Protein AF-0000000085050638 (afdb_homodimer)

pLDDT: mean 88.78, std 15.83, range [32.25, 98.94]

Organism: Asticcacaulis excentricus (strain ATCC 15261 / DSM 4724 / KCTC 12464 / NCIMB 9791 / VKM B-1370 / CB 48) (NCBI:txid573065)

Nearest PDB structures (foldseek):
  2wq9-assembly1_A  TM=5.329E-01  e=9.385E-02  Homo sapiens
  2pcs-assembly1_A  TM=3.491E-01  e=4.365E+00  Geobacillus kaustophilus HTA426
  2ns9-assembly1_B  TM=3.598E-01  e=5.328E+00  Aeropyrum pernix
  7bty-assembly1_L  TM=2.107E-01  e=6.837E+00  Saccharomyces cerevisiae
  2wq9-assembly1_A  TM=5.327E-01  e=7.797E-02  Homo sapiens

Foldseek 3Di:
DPDPDPPPPPDPPPPPPPPPPPDDAPQNLVLLLAAKKWWWKWWADPVPRDIDIFIKIKHWDQDPVRFKIWMWIWGQPDDVPGIWIKIKIWGDDPVSFKIWMWIDTPPDDIDIDIWGKDWDPPDDSAWTKMKTWDWDDDPNATKIKIWIWIHHPQKIKIWIWIAGPVDPDRDTDTTMMMIMHGDTD/DPPPPPPPDPDPPPPPPPPPPPDDAPQNLVLLLAAKKWWWKWWADPVPRDIDIWTKIKGWDQDPVRFKIWIWIWGQPDDVPGIWIKIKIWGDDPVSFKIWMWIDTPPDDIDIDIWGKDWDPPDDSAWTKMKTWDWDDDPNATKIKIWIWIHHPQKIKIWIWIAGPVDPDRDTDTTMMMIMHGDTD

Secondary structure (DSSP, 8-state):
-------------------------HHHHHHTT-EEEEEEEEEE-TTT--EEEEEEEEEEEE-TTSS-EEEEEEEE-HHHH-EEEEEEEEEE-TTSSEEEEEEE-TTS--EEEEEEEEE-TT--SSEEEEEEEEEEEETTEEEEEEEEEEEETTEEEEEEEEEESSSS---PEEEEEEEEEEEE-/-------------------------HHHHHHTT-EEEEEEEEEE-TTT--EEEEEEEEEEEE-TTSS-EEEEEEEE-HHHH-EEEEEEEEEE-TTSSEEEEEEEETTS--EEEEEEEEE-TT--SSEEEEEEEEEEEETTEEEEEEEEEEEETTEEEEEEEEEESSSS---PEEEEEEEEEEEE-

Solvent-accessible surface area (backbone atoms only — not comparable to full-atom values): 20445 Å² total; per-residue (Å²): 134,84,81,79,81,79,79,78,79,78,79,80,77,78,79,74,75,74,73,71,74,76,76,72,46,60,64,58,56,61,60,65,57,43,23,31,31,44,38,33,45,32,41,53,40,84,87,78,68,44,79,44,77,42,63,33,36,35,37,32,41,69,39,95,81,72,61,40,33,44,33,38,39,37,33,72,63,46,89,89,6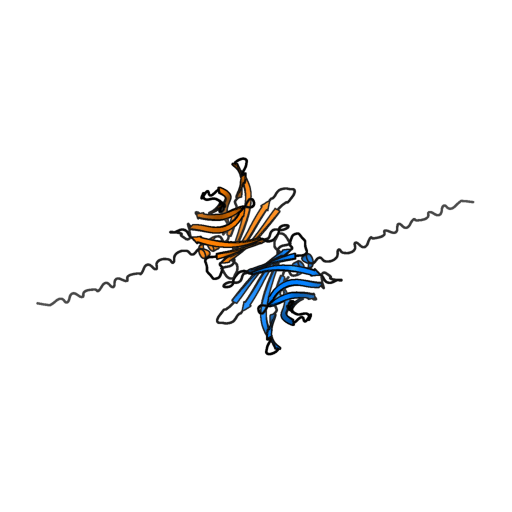9,32,77,44,55,38,42,32,44,34,35,59,27,68,83,70,35,34,39,35,37,37,36,44,33,88,77,37,69,69,45,75,50,67,26,44,51,47,60,47,86,87,39,45,98,65,38,35,40,40,40,37,37,39,76,47,72,52,97,91,33,54,24,40,35,38,38,39,36,40,35,46,87,66,26,40,36,37,39,33,31,37,25,54,65,86,52,92,59,90,54,73,42,79,47,38,36,35,45,36,35,58,78,42,115,135,84,81,78,80,78,79,77,77,78,79,78,77,78,78,74,73,74,72,73,75,76,76,72,45,61,65,58,56,61,60,66,57,44,23,32,32,44,37,32,45,32,41,53,40,83,88,77,68,44,77,45,77,41,65,33,38,36,39,34,40,68,40,94,81,71,60,41,32,45,35,38,37,37,33,72,64,47,88,90,70,32,76,44,54,38,41,32,44,34,36,59,27,69,82,71,35,36,38,36,38,36,37,44,34,88,79,39,68,70,44,74,48,66,26,44,52,47,59,47,85,87,42,44,98,67,37,36,39,41,38,37,37,38,72,49,72,52,96,88,32,54,23,40,36,40,37,40,36,40,37,47,87,68,24,38,36,38,39,33,31,37,25,53,65,85,52,91,60,90,52,74,43,79,45,38,36,35,45,36,34,60,80,41,114

Sequence (370 aa):
MKLSAALGSGLLFVLASAAHAADLTPQQALLSLEGEWSGALEHRDYQSDKWFALPVNRTVKVLEDKTTVLETSRYDDGPKTGIVYIYSLSGFEPNDKTLASASFRKGKPASEDRETVSLAKGATAENWTLYFDSTATDDDRPASIRVTMTYQDNAYTTLKEIDFTDDATENRITRNRSHMKRFKPMKLSAALGSGLLFVLASAAHAADLTPQQALLSLEGEWSGALEHRDYQSDKWFALPVNRTVKVLEDKTTVLETSRYDDGPKTGIVYIYSLSGFEPNDKTLASASFRKGKPASEDRETVSLAKGATAENWTLYFDSTATDDDRPASIRVTMTYQDNAYTTLKEIDFTDDATENRITRNRSHMKRFKP

Structure (mmCIF, N/CA/C/O backbone):
data_AF-0000000085050638-model_v1
#
loop_
_entity.id
_entity.type
_entity.pdbx_description
1 polymer 'DUF1579 domain-containing protein'
#
loop_
_atom_site.group_PDB
_atom_site.id
_atom_site.type_symbol
_atom_site.label_atom_id
_atom_site.label_alt_id
_atom_site.label_comp_id
_atom_site.label_asym_id
_atom_site.label_entity_id
_atom_site.label_seq_id
_atom_site.pdbx_PDB_ins_code
_atom_site.Cartn_x
_atom_site.Cartn_y
_atom_site.Cartn_z
_atom_site.occupancy
_atom_site.B_iso_or_equiv
_atom_site.auth_seq_id
_atom_site.auth_comp_id
_atom_site.auth_asym_id
_atom_site.auth_atom_id
_atom_site.pdbx_PDB_model_num
ATOM 1 N N . MET A 1 1 ? 54 -37.75 -61.281 1 33.75 1 MET A N 1
ATOM 2 C CA . MET A 1 1 ? 53 -38.125 -60.281 1 33.75 1 MET A CA 1
ATOM 3 C C . MET A 1 1 ? 52.625 -36.938 -59.438 1 33.75 1 MET A C 1
ATOM 5 O O . MET A 1 1 ? 53.406 -36.469 -58.625 1 33.75 1 MET A O 1
ATOM 9 N N . LYS A 1 2 ? 51.781 -35.969 -60.031 1 38.72 2 LYS A N 1
ATOM 10 C CA . LYS A 1 2 ? 51.281 -34.719 -59.438 1 38.72 2 LYS A CA 1
ATOM 11 C C . LYS A 1 2 ? 50.438 -35.031 -58.188 1 38.72 2 LYS A C 1
ATOM 13 O O . LYS A 1 2 ? 49.531 -35.844 -58.219 1 38.72 2 LYS A O 1
ATOM 18 N N . LEU A 1 3 ? 50.969 -34.844 -57 1 41.75 3 LEU A N 1
ATOM 19 C CA . LEU A 1 3 ? 50.375 -34.938 -55.656 1 41.75 3 LEU A CA 1
ATOM 20 C C . LEU A 1 3 ? 49.188 -33.969 -55.531 1 41.75 3 LEU A C 1
ATOM 22 O O . LEU A 1 3 ? 49.375 -32.75 -55.656 1 41.75 3 LEU A O 1
ATOM 26 N N . SER A 1 4 ? 47.938 -34.344 -55.906 1 42.91 4 SER A N 1
ATOM 27 C CA . SER A 1 4 ? 46.75 -33.531 -55.688 1 42.91 4 SER A CA 1
ATOM 28 C C . SER A 1 4 ? 46.5 -33.281 -54.219 1 42.91 4 SER A C 1
ATOM 30 O O . SER A 1 4 ? 46.438 -34.25 -53.438 1 42.91 4 SER A O 1
ATOM 32 N N . ALA A 1 5 ? 46.812 -32.094 -53.656 1 43.56 5 ALA A N 1
ATOM 33 C CA . ALA A 1 5 ? 46.531 -31.609 -52.312 1 43.56 5 ALA A CA 1
ATOM 34 C C . ALA A 1 5 ? 45.031 -31.516 -52.062 1 43.56 5 ALA A C 1
ATOM 36 O O . ALA A 1 5 ? 44.312 -30.828 -52.781 1 43.56 5 ALA A O 1
ATOM 37 N N . ALA A 1 6 ? 44.375 -32.625 -51.531 1 44.69 6 ALA A N 1
ATOM 38 C CA . ALA A 1 6 ? 43 -32.625 -51.062 1 44.69 6 ALA A CA 1
ATOM 39 C C . ALA A 1 6 ? 42.781 -31.547 -50 1 44.69 6 ALA A C 1
ATOM 41 O O . ALA A 1 6 ? 43.5 -31.531 -48.969 1 44.69 6 ALA A O 1
ATOM 42 N N . LEU A 1 7 ? 42.344 -30.375 -50.375 1 47.91 7 LEU A N 1
ATOM 43 C CA . LEU A 1 7 ? 41.969 -29.312 -49.438 1 47.91 7 LEU A CA 1
ATOM 44 C C . LEU A 1 7 ? 40.812 -29.75 -48.531 1 47.91 7 LEU A C 1
ATOM 46 O O . LEU A 1 7 ? 39.719 -30.047 -49.031 1 47.91 7 LEU A O 1
ATOM 50 N N . GLY A 1 8 ? 41.125 -30.422 -47.406 1 44.62 8 GLY A N 1
ATOM 51 C CA . GLY A 1 8 ? 40.125 -30.75 -46.375 1 44.62 8 GLY A CA 1
ATOM 52 C C . GLY A 1 8 ? 39.344 -29.531 -45.875 1 44.62 8 GLY A C 1
ATOM 53 O O . GLY A 1 8 ? 39.969 -28.578 -45.406 1 44.62 8 GLY A O 1
ATOM 54 N N . SER A 1 9 ? 38.188 -29.25 -46.438 1 49.56 9 SER A N 1
ATOM 55 C CA . SER A 1 9 ? 37.281 -28.25 -45.906 1 49.56 9 SER A CA 1
ATOM 56 C C . SER A 1 9 ? 36.906 -28.547 -44.469 1 49.56 9 SER A C 1
ATOM 58 O O . SER A 1 9 ? 36.312 -29.594 -44.188 1 49.56 9 SER A O 1
ATOM 60 N N . GLY A 1 10 ? 37.562 -27.969 -43.469 1 50.72 10 GLY A N 1
ATOM 61 C CA . GLY A 1 10 ? 37.156 -28.016 -42.094 1 50.72 10 GLY A CA 1
ATOM 62 C C . GLY A 1 10 ? 35.781 -27.422 -41.844 1 50.72 10 GLY A C 1
ATOM 63 O O . GLY A 1 10 ? 35.562 -26.234 -42.062 1 50.72 10 GLY A O 1
ATOM 64 N N . LEU A 1 11 ? 34.719 -28.234 -41.844 1 54.31 11 LEU A N 1
ATOM 65 C CA . LEU A 1 11 ? 33.406 -27.812 -41.375 1 54.31 11 LEU A CA 1
ATOM 66 C C . LEU A 1 11 ? 33.469 -27.312 -39.938 1 54.31 11 LEU A C 1
ATOM 68 O O . LEU A 1 11 ? 33.75 -28.078 -39.031 1 54.31 11 LEU A O 1
ATOM 72 N N . LEU A 1 12 ? 33.531 -26.047 -39.688 1 57.88 12 LEU A N 1
ATOM 73 C CA . LEU A 1 12 ? 33.312 -25.422 -38.375 1 57.88 12 LEU A CA 1
ATOM 74 C C . LEU A 1 12 ? 31.891 -25.688 -37.875 1 57.88 12 LEU A C 1
ATOM 76 O O . LEU A 1 12 ? 30.922 -25.172 -38.438 1 57.88 12 LEU A O 1
ATOM 80 N N . PHE A 1 13 ? 31.672 -26.75 -37.125 1 54.25 13 PHE A N 1
ATOM 81 C CA . PHE A 1 13 ? 30.422 -26.922 -36.375 1 54.25 13 PHE A CA 1
ATOM 82 C C . PHE A 1 13 ? 30.266 -25.812 -35.344 1 54.25 13 PHE A C 1
ATOM 84 O O . PHE A 1 13 ? 31 -25.75 -34.375 1 54.25 13 PHE A O 1
ATOM 91 N N . VAL A 1 14 ? 29.5 -24.781 -35.625 1 56.41 14 VAL A N 1
ATOM 92 C CA . VAL A 1 14 ? 29.047 -23.812 -34.625 1 56.41 14 VAL A CA 1
ATOM 93 C C . VAL A 1 14 ? 28.109 -24.5 -33.625 1 56.41 14 VAL A C 1
ATOM 95 O O . VAL A 1 14 ? 27 -24.875 -34 1 56.41 14 VAL A O 1
ATOM 98 N N . LEU A 1 15 ? 28.594 -25.031 -32.562 1 53.62 15 LEU A N 1
ATOM 99 C CA . LEU A 1 15 ? 27.75 -25.375 -31.422 1 53.62 15 LEU A CA 1
ATOM 100 C C . LEU A 1 15 ? 26.953 -24.156 -30.953 1 53.62 15 LEU A C 1
ATOM 102 O O . LEU A 1 15 ? 27.516 -23.219 -30.375 1 53.62 15 LEU A O 1
ATOM 106 N N . ALA A 1 16 ? 25.766 -23.969 -31.469 1 52.06 16 ALA A N 1
ATOM 107 C CA . ALA A 1 16 ? 24.844 -23.016 -30.844 1 52.06 16 ALA A CA 1
ATOM 108 C C . ALA A 1 16 ? 24.531 -23.438 -29.406 1 52.06 16 ALA A C 1
ATOM 110 O O . ALA A 1 16 ? 23.969 -24.516 -29.172 1 52.06 16 ALA A O 1
ATOM 111 N N . SER A 1 17 ? 25.25 -22.984 -28.469 1 52.19 17 SER A N 1
ATOM 112 C CA . SER A 1 17 ? 24.812 -23.156 -27.094 1 52.19 17 SER A CA 1
ATOM 113 C C . SER A 1 17 ? 23.344 -22.781 -26.938 1 52.19 17 SER A C 1
ATOM 115 O O . SER A 1 17 ? 22.953 -21.656 -27.25 1 52.19 17 SER A O 1
ATOM 117 N N . ALA A 1 18 ? 22.375 -23.672 -26.891 1 49.09 18 ALA A N 1
ATOM 118 C CA . ALA A 1 18 ? 21 -23.375 -26.5 1 49.09 18 ALA A CA 1
ATOM 119 C C . ALA A 1 18 ? 20.969 -22.562 -25.203 1 49.09 18 ALA A C 1
ATOM 121 O O . ALA A 1 18 ? 21.422 -23.016 -24.156 1 49.09 18 ALA A O 1
ATOM 122 N N . ALA A 1 19 ? 21.141 -21.312 -25.266 1 47.62 19 ALA A N 1
ATOM 123 C CA . ALA A 1 19 ? 20.875 -20.516 -24.062 1 47.62 19 ALA A CA 1
ATOM 124 C C . ALA A 1 19 ? 19.656 -21.062 -23.312 1 47.62 19 ALA A C 1
ATOM 126 O O . ALA A 1 19 ? 18.578 -21.172 -23.875 1 47.62 19 ALA A O 1
ATOM 127 N N . HIS A 1 20 ? 19.844 -22.047 -22.406 1 53 20 HIS A N 1
ATOM 128 C CA . HIS A 1 20 ? 18.75 -22.469 -21.547 1 53 20 HIS A CA 1
ATOM 129 C C . HIS A 1 20 ? 17.891 -21.281 -21.125 1 53 20 HIS A C 1
ATOM 131 O O . HIS A 1 20 ? 18.422 -20.266 -20.656 1 53 20 HIS A O 1
ATOM 137 N N . ALA A 1 21 ? 16.812 -21.016 -21.828 1 55.16 21 ALA A N 1
ATOM 138 C CA . ALA A 1 21 ? 15.883 -19.984 -21.391 1 55.16 21 ALA A CA 1
ATOM 139 C C . ALA A 1 21 ? 15.789 -19.938 -19.875 1 55.16 21 ALA A C 1
ATOM 141 O O . ALA A 1 21 ? 15.648 -20.984 -19.219 1 55.16 21 ALA A O 1
ATOM 142 N N . ALA A 1 22 ? 16.359 -18.906 -19.141 1 65.38 22 ALA A N 1
ATOM 143 C CA . ALA A 1 22 ? 16.312 -18.766 -17.688 1 65.38 22 ALA A CA 1
ATOM 144 C C . ALA A 1 22 ? 14.938 -19.109 -17.141 1 65.38 22 ALA A C 1
ATOM 146 O O . ALA A 1 22 ? 13.922 -18.797 -17.781 1 65.38 22 ALA A O 1
ATOM 147 N N . ASP A 1 23 ? 14.945 -20.047 -16.156 1 87.38 23 ASP A N 1
ATOM 148 C CA . ASP A 1 23 ? 13.727 -20.5 -15.477 1 87.38 23 ASP A CA 1
ATOM 149 C C . ASP A 1 23 ? 12.922 -19.312 -14.945 1 87.38 23 ASP A C 1
ATOM 151 O O . ASP A 1 23 ? 13.5 -18.328 -14.469 1 87.38 23 ASP A O 1
ATOM 155 N N . LEU A 1 24 ? 11.641 -19.219 -15.336 1 95.5 24 LEU A N 1
ATOM 156 C CA . LEU A 1 24 ? 10.695 -18.234 -14.82 1 95.5 24 LEU A CA 1
ATOM 157 C C . LEU A 1 24 ? 10.836 -18.094 -13.305 1 95.5 24 LEU A C 1
ATOM 159 O O . LEU A 1 24 ? 10.914 -19.094 -12.586 1 95.5 24 LEU A O 1
ATOM 163 N N . THR A 1 25 ? 11.008 -16.844 -12.805 1 97.19 25 THR A N 1
ATOM 164 C CA . THR A 1 25 ? 11.039 -16.609 -11.367 1 97.19 25 THR A CA 1
ATOM 165 C C . THR A 1 25 ? 9.641 -16.328 -10.836 1 97.19 25 THR A C 1
ATOM 167 O O . THR A 1 25 ? 8.742 -15.953 -11.602 1 97.19 25 THR A O 1
ATOM 170 N N . PRO A 1 26 ? 9.422 -16.453 -9.516 1 98.19 26 PRO A N 1
ATOM 171 C CA . PRO A 1 26 ? 8.133 -16.094 -8.945 1 98.19 26 PRO A CA 1
ATOM 172 C C . PRO A 1 26 ? 7.746 -14.641 -9.242 1 98.19 26 PRO A C 1
ATOM 174 O O . PRO A 1 26 ? 6.59 -14.359 -9.562 1 98.19 26 PRO A O 1
ATOM 177 N N . GLN A 1 27 ? 8.672 -13.758 -9.133 1 97.75 27 GLN A N 1
ATOM 178 C CA . GLN A 1 27 ? 8.383 -12.359 -9.414 1 97.75 27 GLN A CA 1
ATOM 179 C C . GLN A 1 27 ? 7.926 -12.164 -10.859 1 97.75 27 GLN A C 1
ATOM 181 O O . GLN A 1 27 ? 6.945 -11.469 -11.117 1 97.75 27 GLN A O 1
ATOM 186 N N . GLN A 1 28 ? 8.664 -12.742 -11.789 1 97.56 28 GLN A N 1
ATOM 187 C CA . GLN A 1 28 ? 8.289 -12.633 -13.195 1 97.56 28 GLN A CA 1
ATOM 188 C C . GLN A 1 28 ? 6.871 -13.156 -13.422 1 97.56 28 GLN A C 1
ATOM 190 O O . GLN A 1 28 ? 6.105 -12.562 -14.188 1 97.56 28 GLN A O 1
ATOM 195 N N . ALA A 1 29 ? 6.574 -14.266 -12.766 1 98.25 29 ALA A N 1
ATOM 196 C CA . ALA A 1 29 ? 5.23 -14.828 -12.875 1 98.25 29 ALA A CA 1
ATOM 197 C C . ALA A 1 29 ? 4.18 -13.836 -12.383 1 98.25 29 ALA A C 1
ATOM 199 O O . ALA A 1 29 ? 3.219 -13.531 -13.102 1 98.25 29 ALA A O 1
ATOM 200 N N . LEU A 1 30 ? 4.348 -13.273 -11.242 1 98.06 30 LEU A N 1
ATOM 201 C CA . LEU A 1 30 ? 3.391 -12.336 -10.664 1 98.06 30 LEU A CA 1
ATOM 202 C C . LEU A 1 30 ? 3.246 -11.094 -11.539 1 98.06 30 LEU A C 1
ATOM 204 O O . LEU A 1 30 ? 2.131 -10.617 -11.766 1 98.06 30 LEU A O 1
ATOM 208 N N . LEU A 1 31 ? 4.355 -10.609 -12.062 1 97.88 31 LEU A N 1
ATOM 209 C CA . LEU A 1 31 ? 4.332 -9.406 -12.891 1 97.88 31 LEU A CA 1
ATOM 210 C C . LEU A 1 31 ? 3.604 -9.664 -14.203 1 97.88 31 LEU A C 1
ATOM 212 O O . LEU A 1 31 ? 3.078 -8.727 -14.812 1 97.88 31 LEU A O 1
ATOM 216 N N . SER A 1 32 ? 3.582 -10.898 -14.633 1 97.56 32 SER A N 1
ATOM 217 C CA . SER A 1 32 ? 2.934 -11.242 -15.898 1 97.56 32 SER A CA 1
ATOM 218 C C . SER A 1 32 ? 1.423 -11.055 -15.812 1 97.56 32 SER A C 1
ATOM 220 O O . SER A 1 32 ? 0.731 -11.062 -16.828 1 97.56 32 SER A O 1
ATOM 222 N N . LEU A 1 33 ? 0.897 -10.781 -14.617 1 98.06 33 LEU A N 1
ATOM 223 C CA . LEU A 1 33 ? -0.536 -10.594 -14.414 1 98.06 33 LEU A CA 1
ATOM 224 C C . LEU A 1 33 ? -0.954 -9.172 -14.758 1 98.06 33 LEU A C 1
ATOM 226 O O . LEU A 1 33 ? -2.139 -8.828 -14.68 1 98.06 33 LEU A O 1
ATOM 230 N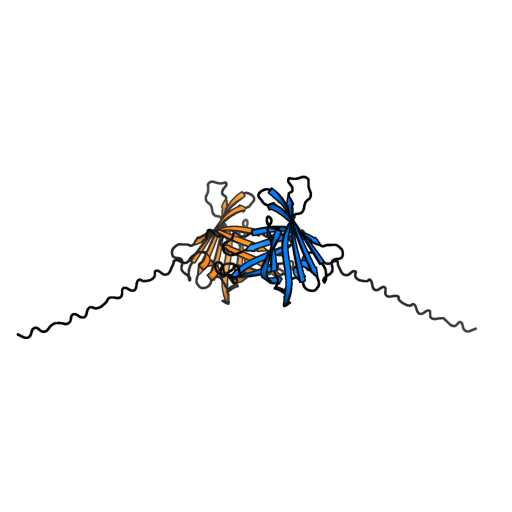 N . GLU A 1 34 ? -0.052 -8.305 -15.047 1 98.12 34 GLU A N 1
ATOM 231 C CA . GLU A 1 34 ? -0.434 -6.949 -15.43 1 98.12 34 GLU A CA 1
ATOM 232 C C . GLU A 1 34 ? -1.572 -6.961 -16.453 1 98.12 34 GLU A C 1
ATOM 234 O O . GLU A 1 34 ? -1.547 -7.734 -17.406 1 98.12 34 GLU A O 1
ATOM 239 N N . GLY A 1 35 ? -2.562 -6.086 -16.188 1 98.12 35 GLY A N 1
ATOM 240 C CA . GLY A 1 35 ? -3.721 -6.016 -17.062 1 98.12 35 GLY A CA 1
ATOM 241 C C . GLY A 1 35 ? -5.031 -5.887 -16.312 1 98.12 35 GLY A C 1
ATOM 242 O O . GLY A 1 35 ? -5.039 -5.551 -15.125 1 98.12 35 GLY A O 1
ATOM 243 N N . GLU A 1 36 ? -6.098 -5.98 -17.031 1 98.56 36 GLU A N 1
ATOM 244 C CA . GLU A 1 36 ? -7.449 -5.898 -16.469 1 98.56 36 GLU A CA 1
ATOM 245 C C . GLU A 1 36 ? -8.148 -7.254 -16.531 1 98.56 36 GLU A C 1
ATOM 247 O O . GLU A 1 36 ? -8.062 -7.961 -17.547 1 98.56 36 GLU A O 1
ATOM 252 N N . TRP A 1 37 ? -8.742 -7.578 -15.508 1 98.56 37 TRP A N 1
ATOM 253 C CA . TRP A 1 37 ? -9.32 -8.906 -15.305 1 98.56 37 TRP A CA 1
ATOM 254 C C . TRP A 1 37 ? -10.781 -8.805 -14.867 1 98.56 37 TRP A C 1
ATOM 256 O O . TRP A 1 37 ? -11.164 -7.871 -14.156 1 98.56 37 TRP A O 1
ATOM 266 N N . SER A 1 38 ? -11.578 -9.688 -15.297 1 98.06 38 SER A N 1
ATOM 267 C CA . SER A 1 38 ? -12.945 -9.891 -14.812 1 98.06 38 SER A CA 1
ATOM 268 C C . SER A 1 38 ? -13.164 -11.328 -14.367 1 98.06 38 SER A C 1
ATOM 270 O O . SER A 1 38 ? -12.602 -12.258 -14.945 1 98.06 38 SER A O 1
ATOM 272 N N . GLY A 1 39 ? -13.867 -11.469 -13.281 1 97.56 39 GLY A N 1
ATOM 273 C CA . GLY A 1 39 ? -14.148 -12.805 -12.789 1 97.56 39 GLY A CA 1
ATOM 274 C C . GLY A 1 39 ? -15.023 -12.812 -11.547 1 97.56 39 GLY A C 1
ATOM 275 O O . GLY A 1 39 ? -15.977 -12.039 -11.453 1 97.56 39 GLY A O 1
ATOM 276 N N . ALA A 1 40 ? -14.734 -13.773 -10.656 1 96.12 40 ALA A N 1
ATOM 277 C CA . ALA A 1 40 ? -15.57 -13.906 -9.461 1 96.12 40 ALA A CA 1
ATOM 278 C C . ALA A 1 40 ? -14.75 -14.414 -8.273 1 96.12 40 ALA A C 1
ATOM 280 O O . ALA A 1 40 ? -13.844 -15.234 -8.445 1 96.12 40 ALA A O 1
ATOM 281 N N . LEU A 1 41 ? -15.062 -13.844 -7.195 1 92.81 41 LEU A N 1
ATOM 282 C CA . LEU A 1 41 ? -14.641 -14.398 -5.914 1 92.81 41 LEU A CA 1
ATOM 283 C C . LEU A 1 41 ? -15.688 -15.352 -5.359 1 92.81 41 LEU A C 1
ATOM 285 O O . LEU A 1 41 ? -16.875 -15.008 -5.281 1 92.81 41 LEU A O 1
ATOM 289 N N . GLU A 1 42 ? -15.266 -16.516 -5 1 91.38 42 GLU A N 1
ATOM 290 C CA . GLU A 1 42 ? -16.203 -17.516 -4.508 1 91.38 42 GLU A CA 1
ATOM 291 C C . GLU A 1 42 ? -15.836 -17.984 -3.102 1 91.38 42 GLU A C 1
ATOM 293 O O . GLU A 1 42 ? -14.656 -18.156 -2.789 1 91.38 42 GLU A O 1
ATOM 298 N N . HIS A 1 43 ? -16.828 -18.016 -2.334 1 86.06 43 HIS A N 1
ATOM 299 C CA . HIS A 1 43 ? -16.625 -18.547 -0.994 1 86.06 43 HIS A CA 1
ATOM 300 C C . HIS A 1 43 ? -17.578 -19.703 -0.713 1 86.06 43 HIS A C 1
ATOM 302 O O . HIS A 1 43 ? -18.688 -19.734 -1.232 1 86.06 43 HIS A O 1
ATOM 308 N N . ARG A 1 44 ? -16.984 -20.641 0.037 1 80.75 44 ARG A N 1
ATOM 309 C CA . ARG A 1 44 ? -17.75 -21.828 0.412 1 80.75 44 ARG A CA 1
ATOM 310 C C . ARG A 1 44 ? -18.297 -21.703 1.825 1 80.75 44 ARG A C 1
ATOM 312 O O . ARG A 1 44 ? -17.562 -21.391 2.764 1 80.75 44 ARG A O 1
ATOM 319 N N . ASP A 1 45 ? -19.719 -21.828 1.909 1 76.06 45 ASP A N 1
ATOM 320 C CA . ASP A 1 45 ? -20.359 -21.891 3.219 1 76.06 45 ASP A CA 1
ATOM 321 C C . ASP A 1 45 ? -20.031 -23.219 3.92 1 76.06 45 ASP A C 1
ATOM 323 O O . ASP A 1 45 ? -20.266 -24.297 3.371 1 76.06 45 ASP A O 1
ATOM 327 N N . TYR A 1 46 ? -19.453 -23.047 5.141 1 69.81 46 TYR A N 1
ATOM 328 C CA . TYR A 1 46 ? -19 -24.219 5.867 1 69.81 46 TYR A CA 1
ATOM 329 C C . TYR A 1 46 ? -20.188 -25.141 6.207 1 69.81 46 TYR A C 1
ATOM 331 O O . TYR A 1 46 ? -20.047 -26.359 6.184 1 69.81 46 TYR A O 1
ATOM 339 N N . GLN A 1 47 ? -21.266 -24.531 6.543 1 72.25 47 GLN A N 1
ATOM 340 C CA . GLN A 1 47 ? -22.406 -25.281 7.039 1 72.25 47 GLN A CA 1
ATOM 341 C C . GLN A 1 47 ? -23.156 -25.969 5.898 1 72.25 47 GLN A C 1
ATOM 343 O O . GLN A 1 47 ? -23.453 -27.156 5.969 1 72.25 47 GLN A O 1
ATOM 348 N N . SER A 1 48 ? -23.391 -25.266 4.809 1 77.81 48 SER A N 1
ATOM 349 C CA . SER A 1 48 ? -24.266 -25.766 3.748 1 77.81 48 SER A CA 1
ATOM 350 C C . SER A 1 48 ? -23.453 -26.359 2.602 1 77.81 48 SER A C 1
ATOM 352 O O . SER A 1 48 ? -23.984 -27.062 1.741 1 77.81 48 SER A O 1
ATOM 354 N N . ASP A 1 49 ? -22.234 -26.109 2.568 1 78.19 49 ASP A N 1
ATOM 355 C CA . ASP A 1 49 ? -21.312 -26.547 1.521 1 78.19 49 ASP A CA 1
ATOM 356 C C . ASP A 1 49 ? -21.672 -25.906 0.18 1 78.19 49 ASP A C 1
ATOM 358 O O . ASP A 1 49 ? -21.328 -26.438 -0.877 1 78.19 49 ASP A O 1
ATOM 362 N N . LYS A 1 50 ? -22.453 -24.844 0.256 1 82.56 50 LYS A N 1
ATOM 363 C CA . LYS A 1 50 ? -22.828 -24.125 -0.953 1 82.56 50 LYS A CA 1
ATOM 364 C C . LYS A 1 50 ? -21.844 -23.016 -1.265 1 82.56 50 LYS A C 1
ATOM 366 O O . LYS A 1 50 ? -21.297 -22.375 -0.354 1 82.56 50 LYS A O 1
ATOM 371 N N . TRP A 1 51 ? -21.609 -22.906 -2.654 1 84.56 51 TRP A N 1
ATOM 372 C CA . TRP A 1 51 ? -20.719 -21.859 -3.119 1 84.56 51 TRP A CA 1
ATOM 373 C C . TRP A 1 51 ? -21.5 -20.594 -3.455 1 84.56 51 TRP A C 1
ATOM 375 O O . TRP A 1 51 ? -22.578 -20.656 -4.039 1 84.56 51 TRP A O 1
ATOM 385 N N . PHE A 1 52 ? -20.953 -19.469 -2.998 1 88.19 52 PHE A N 1
ATOM 386 C CA . PHE A 1 52 ? -21.438 -18.156 -3.355 1 88.19 52 PHE A CA 1
ATOM 387 C C . PHE A 1 52 ? -20.391 -17.375 -4.148 1 88.19 52 PHE A C 1
ATOM 389 O O . PHE A 1 52 ? -19.203 -17.438 -3.828 1 88.19 52 PHE A O 1
ATOM 396 N N . ALA A 1 53 ? -20.969 -16.719 -5.203 1 91.06 53 ALA A N 1
ATOM 397 C CA . ALA A 1 53 ? -20.047 -15.984 -6.07 1 91.06 53 ALA A CA 1
ATOM 398 C C . ALA A 1 53 ? -20.328 -14.492 -6.055 1 91.06 53 ALA A C 1
ATOM 400 O O . ALA A 1 53 ? -21.5 -14.078 -6.051 1 91.06 53 ALA A O 1
ATOM 401 N N . LEU A 1 54 ? -19.297 -13.727 -6.02 1 92.75 54 LEU A N 1
ATOM 402 C CA . LEU A 1 54 ? -19.359 -12.273 -6.16 1 92.75 54 LEU A CA 1
ATOM 403 C C . LEU A 1 54 ? -18.562 -11.82 -7.387 1 92.75 54 LEU A C 1
ATOM 405 O O . LEU A 1 54 ? -17.344 -11.984 -7.441 1 92.75 54 LEU A O 1
ATOM 409 N N . PRO A 1 55 ? -19.281 -11.195 -8.352 1 96.56 55 PRO A N 1
ATOM 410 C CA . PRO A 1 55 ? -18.531 -10.672 -9.5 1 96.56 55 PRO A CA 1
ATOM 411 C C . PRO A 1 55 ? -17.531 -9.594 -9.109 1 96.56 55 PRO A C 1
ATOM 413 O O . PRO A 1 55 ? -17.844 -8.719 -8.297 1 96.56 55 PRO A O 1
ATOM 416 N N . VAL A 1 56 ? -16.312 -9.695 -9.703 1 97.44 56 VAL A N 1
ATOM 417 C CA . VAL A 1 56 ? -15.266 -8.734 -9.359 1 97.44 56 VAL A CA 1
ATOM 418 C C . VAL A 1 56 ? -14.477 -8.359 -10.609 1 97.44 56 VAL A C 1
ATOM 420 O O . VAL A 1 56 ? -14.234 -9.203 -11.469 1 97.44 56 VAL A O 1
ATOM 423 N N . ASN A 1 57 ? -14.125 -7.094 -10.734 1 98.25 57 ASN A N 1
ATOM 424 C CA . ASN A 1 57 ? -13.109 -6.605 -11.664 1 98.25 57 ASN A CA 1
ATOM 425 C C . ASN A 1 57 ? -11.805 -6.289 -10.953 1 98.25 57 ASN A C 1
ATOM 427 O O . ASN A 1 57 ? -11.812 -5.766 -9.836 1 98.25 57 ASN A O 1
ATOM 431 N N . ARG A 1 58 ? -10.703 -6.629 -11.609 1 98.25 58 ARG A N 1
ATOM 432 C CA . ARG A 1 58 ? -9.383 -6.379 -11.031 1 98.25 58 ARG A CA 1
ATOM 433 C C . ARG A 1 58 ? -8.453 -5.738 -12.055 1 98.25 58 ARG A C 1
ATOM 435 O O . ARG A 1 58 ? -8.445 -6.121 -13.227 1 98.25 58 ARG A O 1
ATOM 442 N N . THR A 1 59 ? -7.789 -4.707 -11.672 1 98.69 59 THR A N 1
ATOM 443 C CA . THR A 1 59 ? -6.684 -4.145 -12.43 1 98.69 59 THR A CA 1
ATOM 444 C C . THR A 1 59 ? -5.355 -4.406 -11.727 1 98.69 59 THR A C 1
ATOM 446 O O . THR A 1 59 ? -5.223 -4.152 -10.531 1 98.69 59 THR A O 1
ATOM 449 N N . VAL A 1 60 ? -4.426 -5.016 -12.398 1 98.69 60 VAL A N 1
ATOM 450 C CA . VAL A 1 60 ? -3.061 -5.219 -11.93 1 98.69 60 VAL A CA 1
ATOM 451 C C . VAL A 1 60 ? -2.111 -4.297 -12.688 1 98.69 60 VAL A C 1
ATOM 453 O O . VAL A 1 60 ? -1.961 -4.414 -13.906 1 98.69 60 VAL A O 1
ATOM 456 N N . LYS A 1 61 ? -1.514 -3.406 -12 1 98.69 61 LYS A N 1
ATOM 457 C CA . LYS A 1 61 ? -0.567 -2.463 -12.594 1 98.69 61 LYS A CA 1
ATOM 458 C C . LYS A 1 61 ? 0.835 -2.664 -12.023 1 98.69 61 LYS A C 1
ATOM 460 O O . LYS A 1 61 ? 1.035 -2.604 -10.812 1 98.69 61 LYS A O 1
ATOM 465 N N . VAL A 1 62 ? 1.777 -2.986 -12.883 1 98.56 62 VAL A N 1
ATOM 466 C CA . VAL A 1 62 ? 3.191 -2.936 -12.523 1 98.56 62 VAL A CA 1
ATOM 467 C C . VAL A 1 62 ? 3.682 -1.489 -12.562 1 98.56 62 VAL A C 1
ATOM 469 O O . VAL A 1 62 ? 3.551 -0.807 -13.578 1 98.56 62 VAL A O 1
ATOM 472 N N . LEU A 1 63 ? 4.25 -1.026 -11.438 1 98.69 63 LEU A N 1
ATOM 473 C CA . LEU A 1 63 ? 4.605 0.385 -11.328 1 98.69 63 LEU A CA 1
ATOM 474 C C . LEU A 1 63 ? 5.969 0.654 -11.953 1 98.69 63 LEU A C 1
ATOM 476 O O . LEU A 1 63 ? 6.594 -0.253 -12.508 1 98.69 63 LEU A O 1
ATOM 480 N N . GLU A 1 64 ? 6.434 1.871 -12.016 1 97.75 64 GLU A N 1
ATOM 481 C CA . GLU A 1 64 ? 7.543 2.348 -12.836 1 97.75 64 GLU A CA 1
ATOM 482 C C . GLU A 1 64 ? 8.852 1.666 -12.445 1 97.75 64 GLU A C 1
ATOM 484 O O . GLU A 1 64 ? 9.766 1.55 -13.258 1 97.75 64 GLU A O 1
ATOM 489 N N . ASP A 1 65 ? 8.969 1.183 -11.227 1 97.5 65 ASP A N 1
ATOM 490 C CA . ASP A 1 65 ? 10.203 0.524 -10.805 1 97.5 65 ASP A CA 1
ATOM 491 C C . ASP A 1 65 ? 10.273 -0.903 -11.344 1 97.5 65 ASP A C 1
ATOM 493 O O . ASP A 1 65 ? 11.266 -1.604 -11.125 1 97.5 65 ASP A O 1
ATOM 497 N N . LYS A 1 66 ? 9.188 -1.402 -11.883 1 97.06 66 LYS A N 1
ATOM 498 C CA . LYS A 1 66 ? 9.07 -2.686 -12.578 1 97.06 66 LYS A CA 1
ATOM 499 C C . LYS A 1 66 ? 9.086 -3.844 -11.586 1 97.06 66 LYS A C 1
ATOM 501 O O . LYS A 1 66 ? 9.352 -4.988 -11.961 1 97.06 66 LYS A O 1
ATOM 506 N N . THR A 1 67 ? 8.805 -3.553 -10.289 1 97.5 67 THR A N 1
ATOM 507 C CA . THR A 1 67 ? 8.781 -4.629 -9.305 1 97.5 67 THR A CA 1
ATOM 508 C C . THR A 1 67 ? 7.57 -4.508 -8.391 1 97.5 67 THR A C 1
ATOM 510 O O . THR A 1 67 ? 7.039 -5.512 -7.918 1 97.5 67 THR A O 1
ATOM 513 N N . THR A 1 68 ? 7.133 -3.283 -8.07 1 98.62 68 THR A N 1
ATOM 514 C CA . THR A 1 68 ? 5.988 -3.057 -7.195 1 98.62 68 THR A CA 1
ATOM 515 C C . THR A 1 68 ? 4.684 -3.141 -7.98 1 98.62 68 THR A C 1
ATOM 517 O O . THR A 1 68 ? 4.594 -2.631 -9.102 1 98.62 68 THR A O 1
ATOM 520 N N . VAL A 1 69 ? 3.703 -3.777 -7.41 1 98.81 69 VAL A N 1
ATOM 521 C CA . VAL A 1 69 ? 2.432 -4.008 -8.086 1 98.81 69 VAL A CA 1
ATOM 522 C C . VAL A 1 69 ? 1.301 -3.342 -7.309 1 98.81 69 VAL A C 1
ATOM 524 O O . VAL A 1 69 ? 1.205 -3.496 -6.09 1 98.81 69 VAL A O 1
ATOM 527 N N . LEU A 1 70 ? 0.511 -2.541 -7.949 1 98.94 70 LEU A N 1
ATOM 528 C CA . LEU A 1 70 ? -0.761 -2.068 -7.414 1 98.94 70 LEU A CA 1
ATOM 529 C C . LEU A 1 70 ? -1.925 -2.859 -8 1 98.94 70 LEU A C 1
ATOM 531 O O . LEU A 1 70 ? -2.17 -2.811 -9.211 1 98.94 70 LEU A O 1
ATOM 535 N N . GLU A 1 71 ? -2.604 -3.537 -7.152 1 98.81 71 GLU A N 1
ATOM 536 C CA . GLU A 1 71 ? -3.822 -4.242 -7.531 1 98.81 71 GLU A CA 1
ATOM 537 C C . GLU A 1 71 ? -5.066 -3.508 -7.039 1 98.81 71 GLU A C 1
ATOM 539 O O . GLU A 1 71 ? -5.137 -3.109 -5.871 1 98.81 71 GLU A O 1
ATOM 544 N N . THR A 1 72 ? -6.023 -3.309 -7.918 1 98.81 72 THR A N 1
ATOM 545 C CA . THR A 1 72 ? -7.324 -2.75 -7.578 1 98.81 72 THR A CA 1
ATOM 546 C C . THR A 1 72 ? -8.438 -3.758 -7.855 1 98.81 72 THR A C 1
ATOM 548 O O . THR A 1 72 ? -8.648 -4.152 -9.008 1 98.81 72 THR A O 1
ATOM 551 N N . SER A 1 73 ? -9.086 -4.16 -6.836 1 98.31 73 SER A N 1
ATOM 552 C CA . SER A 1 73 ? -10.305 -4.949 -6.984 1 98.31 73 SER A CA 1
ATOM 553 C C . SER A 1 73 ? -11.547 -4.09 -6.781 1 98.31 73 SER A C 1
ATOM 555 O O . SER A 1 73 ? -11.586 -3.248 -5.883 1 98.31 73 SER A O 1
ATOM 557 N N . ARG A 1 74 ? -12.477 -4.348 -7.559 1 98.12 74 ARG A N 1
ATOM 558 C CA . ARG A 1 74 ? -13.727 -3.604 -7.527 1 98.12 74 ARG A CA 1
ATOM 559 C C . ARG A 1 74 ? -14.93 -4.539 -7.656 1 98.12 74 ARG A C 1
ATOM 561 O O . ARG A 1 74 ? -14.977 -5.375 -8.562 1 98.12 74 ARG A O 1
ATOM 568 N N . TYR A 1 75 ? -15.922 -4.348 -6.766 1 97.19 75 TYR A N 1
ATOM 569 C CA . TYR A 1 75 ? -17.141 -5.133 -6.863 1 97.19 75 TYR A CA 1
ATOM 570 C C . TYR A 1 75 ? -18.328 -4.379 -6.266 1 97.19 75 TYR A C 1
ATOM 572 O O . TYR A 1 75 ? -18.141 -3.42 -5.516 1 97.19 75 TYR A O 1
ATOM 580 N N . ASP A 1 76 ? -19.5 -4.812 -6.645 1 96 76 ASP A N 1
ATOM 581 C CA . ASP A 1 76 ? -20.75 -4.285 -6.102 1 96 76 ASP A CA 1
ATOM 582 C C . ASP A 1 76 ? -21.219 -5.121 -4.914 1 96 76 ASP A C 1
ATOM 584 O O . ASP A 1 76 ? -21.531 -6.301 -5.066 1 96 76 ASP A O 1
ATOM 588 N N . ASP A 1 77 ? -21.234 -4.473 -3.76 1 92 77 ASP A N 1
ATOM 589 C CA . ASP A 1 77 ? -21.625 -5.172 -2.541 1 92 77 ASP A CA 1
ATOM 590 C C . ASP A 1 77 ? -23.094 -4.914 -2.207 1 92 77 ASP A C 1
ATOM 592 O O . ASP A 1 77 ? -23.453 -4.793 -1.035 1 92 77 ASP A O 1
ATOM 596 N N . GLY A 1 78 ? -23.859 -4.566 -3.229 1 93 78 GLY A N 1
ATOM 597 C CA . GLY A 1 78 ? -25.297 -4.418 -3.064 1 93 78 GLY A CA 1
ATOM 598 C C . GLY A 1 78 ? -25.719 -3 -2.732 1 93 78 GLY A C 1
ATOM 599 O O . GLY A 1 78 ? -24.875 -2.115 -2.582 1 93 78 GLY A O 1
ATOM 600 N N . PRO A 1 79 ? -27.031 -2.826 -2.59 1 92.44 79 PRO A N 1
ATOM 601 C CA . PRO A 1 79 ? -27.594 -1.479 -2.523 1 92.44 79 PRO A CA 1
ATOM 602 C C . PRO A 1 79 ? -27.219 -0.74 -1.241 1 92.44 79 PRO A C 1
ATOM 604 O O . PRO A 1 79 ? -27.141 0.491 -1.234 1 92.44 79 PRO A O 1
ATOM 607 N N . LYS A 1 80 ? -27.078 -1.465 -0.127 1 91.31 80 LYS A N 1
ATOM 608 C CA . LYS A 1 80 ? -26.766 -0.83 1.15 1 91.31 80 LYS A CA 1
ATOM 609 C C . LYS A 1 80 ? -25.344 -0.304 1.169 1 91.31 80 LYS A C 1
ATOM 611 O O . LYS A 1 80 ? -25.094 0.809 1.635 1 91.31 80 LYS A O 1
ATOM 616 N N . THR A 1 81 ? -24.438 -1.044 0.625 1 91.25 81 THR A N 1
ATOM 617 C CA . THR A 1 81 ? -23.016 -0.724 0.701 1 91.25 81 THR A CA 1
ATOM 618 C C . THR A 1 81 ? -22.531 -0.046 -0.582 1 91.25 81 THR A C 1
ATOM 620 O O . THR A 1 81 ? -21.719 0.88 -0.539 1 91.25 81 THR A O 1
ATOM 623 N N . GLY A 1 82 ? -23 -0.454 -1.748 1 94.88 82 GLY A N 1
ATOM 624 C CA . GLY A 1 82 ? -22.562 0.076 -3.029 1 94.88 82 GLY A CA 1
ATOM 625 C C . GLY A 1 82 ? -21.25 -0.509 -3.496 1 94.88 82 GLY A C 1
ATOM 626 O O . GLY A 1 82 ? -20.938 -1.663 -3.195 1 94.88 82 GLY A O 1
ATOM 627 N N . ILE A 1 83 ? -20.469 0.254 -4.332 1 97.31 83 ILE A N 1
ATOM 628 C CA . ILE A 1 83 ? -19.219 -0.193 -4.945 1 97.31 83 ILE A CA 1
ATOM 629 C C . ILE A 1 83 ? -18.109 -0.206 -3.898 1 97.31 83 ILE A C 1
ATOM 631 O O . ILE A 1 83 ? -17.938 0.763 -3.156 1 97.31 83 ILE A O 1
ATOM 635 N N . VAL A 1 84 ? -17.453 -1.308 -3.834 1 97.75 84 VAL A N 1
ATOM 636 C CA . VAL A 1 84 ? -16.328 -1.485 -2.93 1 97.75 84 VAL A CA 1
ATOM 637 C C . VAL A 1 84 ? -15.023 -1.557 -3.732 1 97.75 84 VAL A C 1
ATOM 639 O O . VAL A 1 84 ? -14.969 -2.227 -4.766 1 97.75 84 VAL A O 1
ATOM 642 N N . TYR A 1 85 ? -14.031 -0.835 -3.262 1 98.62 85 TYR A N 1
ATOM 643 C CA . TYR A 1 85 ? -12.672 -0.92 -3.783 1 98.62 85 TYR A CA 1
ATOM 644 C C . TYR A 1 85 ? -11.727 -1.525 -2.752 1 98.62 85 TYR A C 1
ATOM 646 O O . TYR A 1 85 ? -11.812 -1.209 -1.562 1 98.62 85 TYR A O 1
ATOM 654 N N . ILE A 1 86 ? -10.891 -2.381 -3.182 1 98.44 86 ILE A N 1
ATOM 655 C CA . ILE A 1 86 ? -9.734 -2.842 -2.416 1 98.44 86 ILE A CA 1
ATOM 656 C C . ILE A 1 86 ? -8.445 -2.525 -3.178 1 98.44 86 ILE A C 1
ATOM 658 O O . ILE A 1 86 ? -8.305 -2.906 -4.344 1 98.44 86 ILE A O 1
ATOM 662 N N . TYR A 1 87 ? -7.602 -1.806 -2.539 1 98.94 87 TYR A N 1
ATOM 663 C CA . TYR A 1 87 ? -6.289 -1.497 -3.096 1 98.94 87 TYR A CA 1
ATOM 664 C C . TYR A 1 87 ? -5.195 -2.283 -2.381 1 98.94 87 TYR A C 1
ATOM 666 O O . TYR A 1 87 ? -5.117 -2.275 -1.149 1 98.94 87 TYR A O 1
ATOM 674 N N . SER A 1 88 ? -4.383 -2.963 -3.148 1 98.81 88 SER A N 1
ATOM 675 C CA . SER A 1 88 ? -3.27 -3.709 -2.568 1 98.81 88 SER A CA 1
ATOM 676 C C . SER A 1 88 ? -1.953 -3.361 -3.256 1 98.81 88 SER A C 1
ATOM 678 O O . SER A 1 88 ? -1.836 -3.475 -4.477 1 98.81 88 SER A O 1
ATOM 680 N N . LEU A 1 89 ? -1.022 -2.914 -2.492 1 98.88 89 LEU A N 1
ATOM 681 C CA . LEU A 1 89 ? 0.357 -2.785 -2.947 1 98.88 89 LEU A CA 1
ATOM 682 C C . LEU A 1 89 ? 1.182 -4 -2.531 1 98.88 89 LEU A C 1
ATOM 684 O O . LEU A 1 89 ? 1.063 -4.477 -1.4 1 98.88 89 LEU A O 1
ATOM 688 N N . SER A 1 90 ? 1.992 -4.5 -3.455 1 98.81 90 SER A N 1
ATOM 689 C CA . SER A 1 90 ? 2.812 -5.656 -3.115 1 98.81 90 SER A CA 1
ATOM 690 C C . SER A 1 90 ? 4.168 -5.598 -3.814 1 98.81 90 SER A C 1
ATOM 692 O O . SER A 1 90 ? 4.309 -4.953 -4.855 1 98.81 90 SER A O 1
ATOM 694 N N . GLY A 1 91 ? 5.129 -6.203 -3.232 1 98.69 91 GLY A N 1
ATOM 695 C CA . GLY A 1 91 ? 6.473 -6.371 -3.764 1 98.69 91 GLY A CA 1
ATOM 696 C C . GLY A 1 91 ? 7.285 -7.414 -3.021 1 98.69 91 GLY A C 1
ATOM 697 O O . GLY A 1 91 ? 7.078 -7.637 -1.826 1 98.69 91 GLY A O 1
ATOM 698 N N . PHE A 1 92 ? 8.219 -8.062 -3.766 1 98.56 92 PHE A N 1
ATOM 699 C CA . PHE A 1 92 ? 9.086 -9.047 -3.133 1 98.56 92 PHE A CA 1
ATOM 700 C C . PHE A 1 92 ? 10.078 -8.375 -2.199 1 98.56 92 PHE A C 1
ATOM 702 O O . PHE A 1 92 ? 10.625 -7.316 -2.523 1 98.56 92 PHE A O 1
ATOM 709 N N . GLU A 1 93 ? 10.281 -9.016 -1.076 1 98.19 93 GLU A N 1
ATOM 710 C CA . GLU A 1 93 ? 11.32 -8.602 -0.145 1 98.19 93 GLU A CA 1
ATOM 711 C C . GLU A 1 93 ? 12.711 -8.891 -0.706 1 98.19 93 GLU A C 1
ATOM 713 O O . GLU A 1 93 ? 12.852 -9.594 -1.708 1 98.19 93 GLU A O 1
ATOM 718 N N . PRO A 1 94 ? 13.75 -8.336 -0.09 1 96.81 94 PRO A N 1
ATOM 719 C CA . PRO A 1 94 ? 15.102 -8.492 -0.632 1 96.81 94 PRO A CA 1
ATOM 720 C C . PRO A 1 94 ? 15.531 -9.961 -0.723 1 96.81 94 PRO A C 1
ATOM 722 O O . PRO A 1 94 ? 16.391 -10.305 -1.541 1 96.81 94 PRO A O 1
ATOM 725 N N . ASN A 1 95 ? 14.953 -10.922 -0.02 1 95.75 95 ASN A N 1
ATOM 726 C CA . ASN A 1 95 ? 15.336 -12.328 -0.043 1 95.75 95 ASN A CA 1
ATOM 727 C C . ASN A 1 95 ? 14.758 -13.047 -1.258 1 95.75 95 ASN A C 1
ATOM 729 O O . ASN A 1 95 ? 15.008 -14.242 -1.459 1 95.75 95 ASN A O 1
ATOM 733 N N . ASP A 1 96 ? 13.875 -12.305 -2.006 1 94.44 96 ASP A N 1
ATOM 734 C CA . ASP A 1 96 ? 13.289 -12.75 -3.268 1 94.44 96 ASP A CA 1
ATOM 735 C C . ASP A 1 96 ? 12.367 -13.945 -3.055 1 94.44 96 ASP A C 1
ATOM 737 O O . ASP A 1 96 ? 12 -14.625 -4.012 1 94.44 96 ASP A O 1
ATOM 741 N N . LYS A 1 97 ? 11.992 -14.227 -1.852 1 97.12 97 LYS A N 1
ATOM 742 C CA . LYS A 1 97 ? 11.141 -15.375 -1.554 1 97.12 97 LYS A CA 1
ATOM 743 C C . LYS A 1 97 ? 9.867 -14.938 -0.832 1 97.12 97 LYS A C 1
ATOM 745 O O . LYS A 1 97 ? 8.898 -15.703 -0.753 1 97.12 97 LYS A O 1
ATOM 750 N N . THR A 1 98 ? 9.984 -13.82 -0.276 1 98.69 98 THR A N 1
ATOM 751 C CA . THR A 1 98 ? 8.867 -13.305 0.507 1 98.69 98 THR A CA 1
ATOM 752 C C . THR A 1 98 ? 8.164 -12.172 -0.235 1 98.69 98 THR A C 1
ATOM 754 O O . THR A 1 98 ? 8.805 -11.219 -0.677 1 98.69 98 THR A O 1
ATOM 757 N N . LEU A 1 99 ? 6.891 -12.336 -0.416 1 98.81 99 LEU A N 1
ATOM 758 C CA . LEU A 1 99 ? 6.059 -11.258 -0.938 1 98.81 99 LEU A CA 1
ATOM 759 C C . LEU A 1 99 ? 5.406 -10.477 0.196 1 98.81 99 LEU A C 1
ATOM 761 O O . LEU A 1 99 ? 4.652 -11.039 0.992 1 98.81 99 LEU A O 1
ATOM 765 N N . ALA A 1 100 ? 5.703 -9.219 0.328 1 98.81 100 ALA A N 1
ATOM 766 C CA . ALA A 1 100 ? 4.984 -8.312 1.22 1 98.81 100 ALA A CA 1
ATOM 767 C C . ALA A 1 100 ? 3.811 -7.652 0.5 1 98.81 100 ALA A C 1
ATOM 769 O O . ALA A 1 100 ? 3.926 -7.273 -0.668 1 98.81 100 ALA A O 1
ATOM 770 N N . SER A 1 101 ? 2.707 -7.535 1.178 1 98.75 101 SER A N 1
ATOM 771 C CA . SER A 1 101 ? 1.543 -6.836 0.644 1 98.75 101 SER A CA 1
ATOM 772 C C . SER A 1 101 ? 0.834 -6.035 1.73 1 98.75 101 SER A C 1
ATOM 774 O O . SER A 1 101 ? 0.92 -6.371 2.914 1 98.75 101 SER A O 1
ATOM 776 N N . ALA A 1 102 ? 0.229 -4.973 1.356 1 98.75 102 ALA A N 1
ATOM 777 C CA . ALA A 1 102 ? -0.674 -4.188 2.191 1 98.75 102 ALA A CA 1
ATOM 778 C C . ALA A 1 102 ? -1.955 -3.84 1.439 1 98.75 102 ALA A C 1
ATOM 780 O O . ALA A 1 102 ? -1.908 -3.436 0.275 1 98.75 102 ALA A O 1
ATOM 781 N N . SER A 1 103 ? -3.076 -3.988 2.111 1 98.69 103 SER A N 1
ATOM 782 C CA . SER A 1 103 ? -4.371 -3.762 1.48 1 98.69 103 SER A CA 1
ATOM 783 C C . SER A 1 103 ? -5.199 -2.746 2.262 1 98.69 103 SER A C 1
ATOM 785 O O . SER A 1 103 ? -5.195 -2.752 3.494 1 98.69 103 SER A O 1
ATOM 787 N N . PHE A 1 104 ? -5.871 -1.972 1.503 1 98.69 104 PHE A N 1
ATOM 788 C CA . PHE A 1 104 ? -6.703 -0.897 2.029 1 98.69 104 PHE A CA 1
ATOM 789 C C . PHE A 1 104 ? -8.117 -0.977 1.454 1 98.69 104 PHE A C 1
ATOM 791 O O . PHE A 1 104 ? -8.289 -1.147 0.246 1 98.69 104 PHE A O 1
ATOM 798 N N . ARG A 1 105 ? -9.023 -0.849 2.289 1 98.06 105 ARG A N 1
ATOM 799 C CA . ARG A 1 105 ? -10.445 -0.8 1.991 1 98.06 105 ARG A CA 1
ATOM 800 C C . ARG A 1 105 ? -11.164 0.195 2.898 1 98.06 105 ARG A C 1
ATOM 802 O O . ARG A 1 105 ? -11.062 0.11 4.125 1 98.06 105 ARG A O 1
ATOM 809 N N . LYS A 1 106 ? -11.875 1.035 2.232 1 95.56 106 LYS A N 1
ATOM 810 C CA . LYS A 1 106 ? -12.602 2.037 3.008 1 95.56 106 LYS A CA 1
ATOM 811 C C . LYS A 1 106 ? -13.438 1.385 4.105 1 95.56 106 LYS A C 1
ATOM 813 O O . LYS A 1 106 ? -14.164 0.418 3.852 1 95.56 106 LYS A O 1
ATOM 818 N N . GLY A 1 107 ? -13.289 1.936 5.316 1 94.5 107 GLY A N 1
ATOM 819 C CA . GLY A 1 107 ? -14.102 1.481 6.43 1 94.5 107 GLY A CA 1
ATOM 820 C C . GLY A 1 107 ? -13.539 0.253 7.121 1 94.5 107 GLY A C 1
ATOM 821 O O . GLY A 1 107 ? -14.156 -0.283 8.047 1 94.5 107 GLY A O 1
ATOM 822 N N . LYS A 1 108 ? -12.453 -0.271 6.727 1 96.94 108 LYS A N 1
ATOM 823 C CA . LYS A 1 108 ? -11.773 -1.402 7.355 1 96.94 108 LYS A CA 1
ATOM 824 C C . LYS A 1 108 ? -10.344 -1.047 7.73 1 96.94 108 LYS A C 1
ATOM 826 O O . LYS A 1 108 ? -9.727 -0.176 7.105 1 96.94 108 LYS A O 1
ATOM 831 N N . PRO A 1 109 ? -9.836 -1.713 8.758 1 97.81 109 PRO A N 1
ATOM 832 C CA . PRO A 1 109 ? -8.414 -1.527 9.023 1 97.81 109 PRO A CA 1
ATOM 833 C C . PRO A 1 109 ? -7.531 -2.037 7.879 1 97.81 109 PRO A C 1
ATOM 835 O O . PRO A 1 109 ? -7.871 -3.027 7.227 1 97.81 109 PRO A O 1
ATOM 838 N N . ALA A 1 110 ? -6.418 -1.307 7.668 1 98.38 110 ALA A N 1
ATOM 839 C CA . ALA A 1 110 ? -5.434 -1.817 6.715 1 98.38 110 ALA A CA 1
ATOM 840 C C . ALA A 1 110 ? -4.926 -3.193 7.137 1 98.38 110 ALA A C 1
ATOM 842 O O . ALA A 1 110 ? -4.84 -3.492 8.328 1 98.38 110 ALA A O 1
ATOM 843 N N . SER A 1 111 ? -4.641 -3.99 6.16 1 97.38 111 SER A N 1
ATOM 844 C CA . SER A 1 111 ? -4.078 -5.309 6.422 1 97.38 111 SER A CA 1
ATOM 845 C C . SER A 1 111 ? -2.709 -5.465 5.766 1 97.38 111 SER A C 1
ATOM 847 O O . SER A 1 111 ? -2.51 -5.051 4.625 1 97.38 111 SER A O 1
ATOM 849 N N . GLU A 1 112 ? -1.781 -6.02 6.512 1 97.69 112 GLU A N 1
ATOM 850 C CA . GLU A 1 112 ? -0.44 -6.312 6.012 1 97.69 112 GLU A CA 1
ATOM 851 C C . GLU A 1 112 ? -0.146 -7.809 6.066 1 97.69 112 GLU A C 1
ATOM 853 O O . GLU A 1 112 ? -0.552 -8.492 7.008 1 97.69 112 GLU A O 1
ATOM 858 N N . ASP A 1 113 ? 0.531 -8.281 5.09 1 96.62 113 ASP A N 1
ATOM 859 C CA . ASP A 1 113 ? 0.841 -9.703 5.023 1 96.62 113 ASP A CA 1
ATOM 860 C C . ASP A 1 113 ? 2.238 -9.938 4.449 1 96.62 113 ASP A C 1
ATOM 862 O O . ASP A 1 113 ? 2.754 -9.102 3.701 1 96.62 113 ASP A O 1
ATOM 866 N N . ARG A 1 114 ? 2.84 -10.961 4.883 1 98.25 114 ARG A N 1
ATOM 867 C CA . ARG A 1 114 ? 4.047 -11.539 4.309 1 98.25 114 ARG A CA 1
ATOM 868 C C . ARG A 1 114 ? 3.861 -13.031 4.031 1 98.25 114 ARG A C 1
ATOM 870 O O . ARG A 1 114 ? 3.525 -13.797 4.938 1 98.25 114 ARG A O 1
ATOM 877 N N . GLU A 1 115 ? 4.051 -13.359 2.832 1 98.56 115 GLU A N 1
ATOM 878 C CA . GLU A 1 115 ? 3.881 -14.742 2.408 1 98.56 115 GLU A CA 1
ATOM 879 C C . GLU A 1 115 ? 5.156 -15.281 1.767 1 98.56 115 GLU A C 1
ATOM 881 O O . GLU A 1 115 ? 5.832 -14.57 1.023 1 98.56 115 GLU A O 1
ATOM 886 N N . THR A 1 116 ? 5.496 -16.547 2.057 1 98.75 116 THR A N 1
ATOM 887 C CA . THR A 1 116 ? 6.543 -17.234 1.306 1 98.75 116 THR A CA 1
ATOM 888 C C . THR A 1 116 ? 6.012 -17.719 -0.039 1 98.75 116 THR A C 1
ATOM 890 O O . THR A 1 116 ? 4.977 -18.375 -0.099 1 98.75 116 THR A O 1
ATOM 893 N N . VAL A 1 117 ? 6.738 -17.391 -1.112 1 98.81 117 VAL A N 1
ATOM 894 C CA . VAL A 1 117 ? 6.258 -17.688 -2.457 1 98.81 117 VAL A CA 1
ATOM 895 C C . VAL A 1 117 ? 7.164 -18.734 -3.109 1 98.81 117 VAL A C 1
ATOM 897 O O . VAL A 1 117 ? 8.391 -18.625 -3.041 1 98.81 117 VAL A O 1
ATOM 900 N N . SER A 1 118 ? 6.559 -19.719 -3.725 1 98.44 118 SER A N 1
ATOM 901 C CA . SER A 1 118 ? 7.293 -20.688 -4.527 1 98.44 118 SER A CA 1
ATOM 902 C C . SER A 1 118 ? 6.598 -20.938 -5.863 1 98.44 118 SER A C 1
ATOM 904 O O . SER A 1 118 ? 5.398 -20.688 -6 1 98.44 118 SER A O 1
ATOM 906 N N . LEU A 1 119 ? 7.352 -21.297 -6.805 1 98.31 119 LEU A N 1
ATOM 907 C CA . LEU A 1 119 ? 6.914 -21.562 -8.172 1 98.31 119 LEU A CA 1
ATOM 908 C C . LEU A 1 119 ? 7.012 -23.062 -8.492 1 98.31 119 LEU A C 1
ATOM 910 O O . LEU A 1 119 ? 8.031 -23.688 -8.203 1 98.31 119 LEU A O 1
ATOM 914 N N . ALA A 1 120 ? 5.965 -23.625 -9.039 1 98.06 120 ALA A N 1
ATOM 915 C CA . ALA A 1 120 ? 5.945 -25.047 -9.406 1 98.06 120 ALA A CA 1
ATOM 916 C C . ALA A 1 120 ? 7.008 -25.359 -10.453 1 98.06 120 ALA A C 1
ATOM 918 O O . ALA A 1 120 ? 7.277 -24.531 -11.336 1 98.06 120 ALA A O 1
ATOM 919 N N . LYS A 1 121 ? 7.484 -26.562 -10.367 1 96.62 121 LYS A N 1
ATOM 920 C CA . LYS A 1 121 ? 8.438 -27.016 -11.375 1 96.62 121 LYS A CA 1
ATOM 921 C C . LYS A 1 121 ? 7.809 -27.031 -12.758 1 96.62 121 LYS A C 1
ATOM 923 O O . LYS A 1 121 ? 6.629 -27.359 -12.914 1 96.62 121 LYS A O 1
ATOM 928 N N . GLY A 1 122 ? 8.664 -26.672 -13.75 1 96 122 GLY A N 1
ATOM 929 C CA . GLY A 1 122 ? 8.211 -26.734 -15.133 1 96 122 GLY A CA 1
ATOM 930 C C . GLY A 1 122 ? 7.398 -25.516 -15.547 1 96 122 GLY A C 1
ATOM 931 O O . GLY A 1 122 ? 6.844 -25.484 -16.656 1 96 122 GLY A O 1
ATOM 932 N N . ALA A 1 123 ? 7.34 -24.516 -14.695 1 97.38 123 ALA A N 1
ATOM 933 C CA . ALA A 1 123 ? 6.598 -23.297 -15 1 97.38 123 ALA A CA 1
ATOM 934 C C . ALA A 1 123 ? 7.156 -22.625 -16.25 1 97.38 123 ALA A C 1
ATOM 936 O O . ALA A 1 123 ? 8.367 -22.594 -16.453 1 97.38 123 ALA A O 1
ATOM 937 N N . THR A 1 124 ? 6.234 -22.109 -17.062 1 96.56 124 THR A N 1
ATOM 938 C CA . THR A 1 124 ? 6.555 -21.266 -18.219 1 96.56 124 THR A CA 1
ATOM 939 C C . THR A 1 124 ? 5.805 -19.938 -18.156 1 96.56 124 THR A C 1
ATOM 941 O O . THR A 1 124 ? 4.953 -19.75 -17.281 1 96.56 124 THR A O 1
ATOM 944 N N . ALA A 1 125 ? 6.129 -19.078 -19.047 1 95.06 125 ALA A N 1
ATOM 945 C CA . ALA A 1 125 ? 5.453 -17.781 -19.094 1 95.06 125 ALA A CA 1
ATOM 946 C C . ALA A 1 125 ? 3.963 -17.953 -19.391 1 95.06 125 ALA A C 1
ATOM 948 O O . ALA A 1 125 ? 3.146 -17.125 -18.984 1 95.06 125 ALA A O 1
ATOM 949 N N . GLU A 1 126 ? 3.605 -19.016 -20.031 1 95.19 126 GLU A N 1
ATOM 950 C CA . GLU A 1 126 ? 2.229 -19.219 -20.469 1 95.19 126 GLU A CA 1
ATOM 951 C C . GLU A 1 126 ? 1.459 -20.078 -19.484 1 95.19 126 GLU A C 1
ATOM 953 O O . GLU A 1 126 ? 0.229 -20.156 -19.531 1 95.19 126 GLU A O 1
ATOM 958 N N . ASN A 1 127 ? 2.193 -20.766 -18.688 1 97.25 127 ASN A N 1
ATOM 959 C CA . ASN A 1 127 ? 1.62 -21.719 -17.734 1 97.25 127 ASN A CA 1
ATOM 960 C C . ASN A 1 127 ? 2.453 -21.812 -16.469 1 97.25 127 ASN A C 1
ATOM 962 O O . ASN A 1 127 ? 3.596 -22.266 -16.5 1 97.25 127 ASN A O 1
ATOM 966 N N . TRP A 1 128 ? 1.867 -21.344 -15.383 1 98.44 128 TRP A N 1
ATOM 967 C CA . TRP A 1 128 ? 2.613 -21.438 -14.133 1 98.44 128 TRP A CA 1
ATOM 968 C C . TRP A 1 128 ? 1.669 -21.578 -12.945 1 98.44 128 TRP A C 1
ATOM 970 O O . TRP A 1 128 ? 0.477 -21.281 -13.055 1 98.44 128 TRP A O 1
ATOM 980 N N . THR A 1 129 ? 2.154 -22.125 -11.891 1 98.75 129 THR A N 1
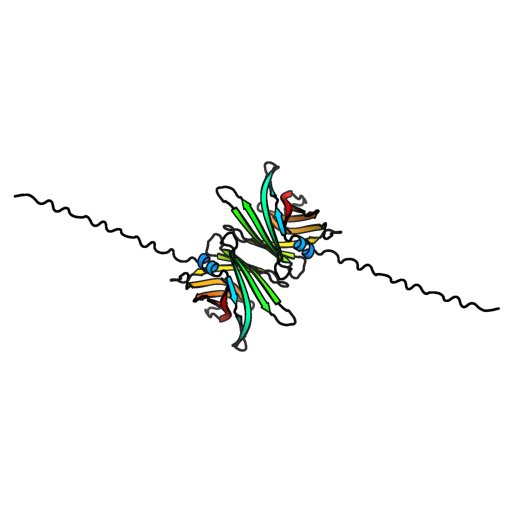ATOM 981 C CA . THR A 1 129 ? 1.51 -22.188 -10.578 1 98.75 129 THR A CA 1
ATOM 982 C C . THR A 1 129 ? 2.416 -21.594 -9.5 1 98.75 129 THR A C 1
ATOM 984 O O . THR A 1 129 ? 3.582 -21.984 -9.383 1 98.75 129 THR A O 1
ATOM 987 N N . LEU A 1 130 ? 1.903 -20.609 -8.773 1 98.75 130 LEU A N 1
ATOM 988 C CA . LEU A 1 130 ? 2.553 -20.078 -7.582 1 98.75 130 LEU A CA 1
ATOM 989 C C . LEU A 1 130 ? 1.875 -20.594 -6.312 1 98.75 130 LEU A C 1
ATOM 991 O O . LEU A 1 130 ? 0.653 -20.75 -6.281 1 98.75 130 LEU A O 1
ATOM 995 N N . TYR A 1 131 ? 2.668 -20.781 -5.312 1 98.69 131 TYR A N 1
ATOM 996 C CA . TYR A 1 131 ? 2.193 -21.078 -3.965 1 98.69 131 TYR A CA 1
ATOM 997 C C . TYR A 1 131 ? 2.557 -19.953 -3.004 1 98.69 131 TYR A C 1
ATOM 999 O O . TYR A 1 131 ? 3.703 -19.5 -2.971 1 98.69 131 TYR A O 1
ATOM 1007 N N . PHE A 1 132 ? 1.589 -19.484 -2.293 1 98.5 132 PHE A N 1
ATOM 1008 C CA . PHE A 1 132 ? 1.767 -18.5 -1.235 1 98.5 132 PHE A CA 1
ATOM 1009 C C . PHE A 1 132 ? 1.473 -19.109 0.131 1 98.5 132 PHE A C 1
ATOM 1011 O O . PHE A 1 132 ? 0.333 -19.484 0.417 1 98.5 132 PHE A O 1
ATOM 1018 N N . ASP A 1 133 ? 2.496 -19.188 0.956 1 97.94 133 ASP A N 1
ATOM 1019 C CA . ASP A 1 133 ? 2.334 -19.797 2.266 1 97.94 133 ASP A CA 1
ATOM 1020 C C . ASP A 1 133 ? 2.469 -18.781 3.385 1 97.94 133 ASP A C 1
ATOM 1022 O O . ASP A 1 133 ? 3.348 -17.906 3.336 1 97.94 133 ASP A O 1
ATOM 1026 N N . SER A 1 134 ? 1.552 -18.859 4.285 1 97.12 134 SER A N 1
ATOM 1027 C CA . SER A 1 134 ? 1.604 -18.016 5.477 1 97.12 134 SER A CA 1
ATOM 1028 C C . SER A 1 134 ? 0.98 -18.703 6.68 1 97.12 134 SER A C 1
ATOM 1030 O O . SER A 1 134 ? 0.542 -19.859 6.578 1 97.12 134 SER A O 1
ATOM 1032 N N . THR A 1 135 ? 1.17 -18.062 7.848 1 94.94 135 THR A N 1
ATOM 1033 C CA . THR A 1 135 ? 0.509 -18.5 9.07 1 94.94 135 THR A CA 1
ATOM 1034 C C . THR A 1 135 ? -0.392 -17.406 9.625 1 94.94 135 THR A C 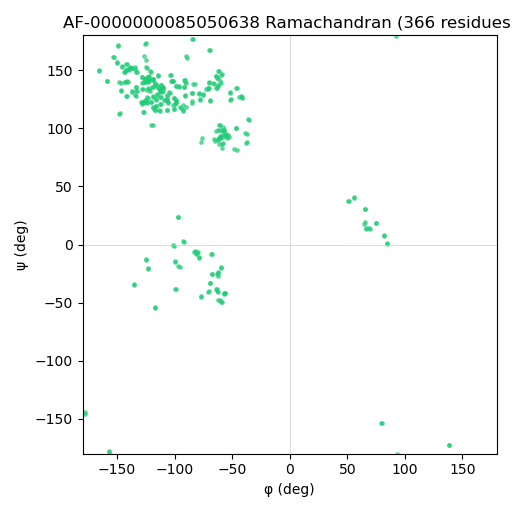1
ATOM 1036 O O . THR A 1 135 ? -0.1 -16.219 9.477 1 94.94 135 THR A O 1
ATOM 1039 N N . ALA A 1 136 ? -1.488 -17.844 10.117 1 92.38 136 ALA A N 1
ATOM 1040 C CA . ALA A 1 136 ? -2.426 -16.938 10.773 1 92.38 136 ALA A CA 1
ATOM 1041 C C . ALA A 1 136 ? -3.328 -17.688 11.742 1 92.38 136 ALA A C 1
ATOM 1043 O O . ALA A 1 136 ? -3.02 -18.812 12.141 1 92.38 136 ALA A O 1
ATOM 1044 N N . THR A 1 137 ? -4.195 -16.922 12.328 1 89.5 137 THR A N 1
ATOM 1045 C CA . THR A 1 137 ? -5.262 -17.531 13.109 1 89.5 137 THR A CA 1
ATOM 1046 C C . THR A 1 137 ? -6.555 -17.609 12.305 1 89.5 137 THR A C 1
ATOM 1048 O O . THR A 1 137 ? -6.852 -16.703 11.508 1 89.5 137 THR A O 1
ATOM 1051 N N . ASP A 1 138 ? -7.191 -18.688 12.383 1 81.69 138 ASP A N 1
ATOM 1052 C CA . ASP A 1 138 ? -8.516 -18.922 11.82 1 81.69 138 ASP A CA 1
ATOM 1053 C C . ASP A 1 138 ? -9.43 -19.609 12.836 1 81.69 138 ASP A C 1
ATOM 1055 O O . ASP A 1 138 ? -9.039 -20.594 13.469 1 81.69 138 ASP A O 1
ATOM 1059 N N . ASP A 1 139 ? -10.641 -19 13.039 1 79.75 139 ASP A N 1
ATOM 1060 C CA . ASP A 1 139 ? -11.547 -19.5 14.07 1 79.75 139 ASP A CA 1
ATOM 1061 C C . ASP A 1 139 ? -10.828 -19.641 15.406 1 79.75 139 ASP A C 1
ATOM 1063 O O . ASP A 1 139 ? -10.938 -20.672 16.078 1 79.75 139 ASP A O 1
ATOM 1067 N N . ASP A 1 140 ? -9.969 -18.734 15.664 1 86.81 140 ASP A N 1
ATOM 1068 C CA . ASP A 1 140 ? -9.234 -18.609 16.922 1 86.81 140 ASP A CA 1
ATOM 1069 C C . ASP A 1 140 ? -8.234 -19.75 17.094 1 86.81 140 ASP A C 1
ATOM 1071 O O . ASP A 1 140 ? -7.824 -20.062 18.219 1 86.81 140 ASP A O 1
ATOM 1075 N N . ARG A 1 141 ? -7.973 -20.438 16.078 1 89.19 141 ARG A N 1
ATOM 1076 C CA . ARG A 1 141 ? -6.969 -21.5 16.078 1 89.19 141 ARG A CA 1
ATOM 1077 C C . ARG A 1 141 ? -5.805 -21.141 15.148 1 89.19 141 ARG A C 1
ATOM 1079 O O . ARG A 1 141 ? -6.004 -20.5 14.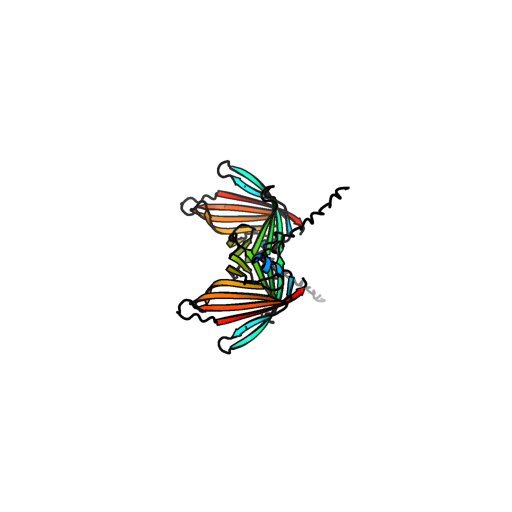109 1 89.19 141 ARG A O 1
ATOM 1086 N N . PRO A 1 142 ? -4.605 -21.562 15.578 1 93.25 142 PRO A N 1
ATOM 1087 C CA . PRO A 1 142 ? -3.494 -21.344 14.656 1 93.25 142 PRO A CA 1
ATOM 1088 C C . PRO A 1 142 ? -3.619 -22.156 13.375 1 93.25 142 PRO A C 1
ATOM 1090 O O . PRO A 1 142 ? -4.039 -23.312 13.414 1 93.25 142 PRO A O 1
ATOM 1093 N N . ALA A 1 143 ? -3.32 -21.562 12.281 1 92.19 143 ALA A N 1
ATOM 1094 C CA . ALA A 1 143 ? -3.51 -22.234 11 1 92.19 143 ALA A CA 1
ATOM 1095 C C . ALA A 1 143 ? -2.393 -21.875 10.023 1 92.19 143 ALA A C 1
ATOM 1097 O O . ALA A 1 143 ? -1.926 -20.734 10 1 92.19 143 ALA A O 1
ATOM 1098 N N . SER A 1 144 ? -1.999 -22.938 9.305 1 94.31 144 SER A N 1
ATOM 1099 C CA . SER A 1 144 ? -1.221 -22.703 8.094 1 94.31 144 SER A CA 1
ATOM 1100 C C . SER A 1 144 ? -2.127 -22.422 6.898 1 94.31 144 SER A C 1
ATOM 1102 O O . SER A 1 144 ? -3.154 -23.078 6.719 1 94.31 144 SER A O 1
ATOM 1104 N N . ILE A 1 145 ? -1.827 -21.391 6.203 1 94.38 145 ILE A N 1
ATOM 1105 C CA . ILE A 1 145 ? -2.617 -20.969 5.051 1 94.38 145 ILE A CA 1
ATOM 1106 C C . ILE A 1 145 ? -1.801 -21.141 3.771 1 94.38 145 ILE A C 1
ATOM 1108 O O . ILE A 1 145 ? -0.624 -20.781 3.725 1 94.38 145 ILE A O 1
ATOM 1112 N N . ARG A 1 146 ? -2.385 -21.75 2.781 1 95.75 146 ARG A N 1
ATOM 1113 C CA . ARG A 1 146 ? -1.824 -21.812 1.436 1 95.75 146 ARG A CA 1
ATOM 1114 C C . ARG A 1 146 ? -2.799 -21.234 0.411 1 95.75 146 ARG A C 1
ATOM 1116 O O . ARG A 1 146 ? -3.955 -21.656 0.346 1 95.75 146 ARG A O 1
ATOM 1123 N N . VAL A 1 147 ? -2.336 -20.281 -0.367 1 97.12 147 VAL A N 1
ATOM 1124 C CA . VAL A 1 147 ? -3.031 -19.859 -1.579 1 97.12 147 VAL A CA 1
ATOM 1125 C C . VAL A 1 147 ? -2.293 -20.391 -2.807 1 97.12 147 VAL A C 1
ATOM 1127 O O . VAL A 1 147 ? -1.093 -20.156 -2.967 1 97.12 147 VAL A O 1
ATOM 1130 N N . THR A 1 148 ? -2.951 -21.125 -3.623 1 98.12 148 THR A N 1
ATOM 1131 C CA . THR A 1 148 ? -2.439 -21.609 -4.902 1 98.12 148 THR A CA 1
ATOM 1132 C C . THR A 1 148 ? -2.992 -20.766 -6.051 1 98.12 148 THR A C 1
ATOM 1134 O O . THR A 1 148 ? -4.207 -20.625 -6.195 1 98.12 148 THR A O 1
ATOM 1137 N N . MET A 1 149 ? -2.143 -20.188 -6.75 1 98.62 149 MET A N 1
ATOM 1138 C CA . MET A 1 149 ? -2.52 -19.422 -7.93 1 98.62 149 MET A CA 1
ATOM 1139 C C . MET A 1 149 ? -2.025 -20.094 -9.203 1 98.62 149 MET A C 1
ATOM 1141 O O . MET A 1 149 ? -0.822 -20.297 -9.375 1 98.62 149 MET A O 1
ATOM 1145 N N . THR A 1 150 ? -2.924 -20.438 -10.086 1 98.69 150 THR A N 1
ATOM 1146 C CA . THR A 1 150 ? -2.594 -21.094 -11.352 1 98.69 150 THR A CA 1
ATOM 1147 C C . THR A 1 150 ? -2.967 -20.203 -12.531 1 98.69 150 THR A C 1
ATOM 1149 O O . THR A 1 150 ? -4.098 -19.734 -12.625 1 98.69 150 THR A O 1
ATOM 1152 N N . TYR A 1 151 ? -2.045 -19.969 -13.328 1 98.69 151 TYR A N 1
ATOM 1153 C CA . TYR A 1 151 ? -2.234 -19.172 -14.539 1 98.69 151 TYR A CA 1
ATOM 1154 C C . TYR A 1 151 ? -2.08 -20.047 -15.781 1 98.69 151 TYR A C 1
ATOM 1156 O O . TYR A 1 151 ? -1.091 -20.766 -15.922 1 98.69 151 TYR A O 1
ATOM 1164 N N . GLN A 1 152 ? -3.094 -19.969 -16.609 1 97.25 152 GLN A N 1
ATOM 1165 C CA . GLN A 1 152 ? -3.125 -20.656 -17.891 1 97.25 152 GLN A CA 1
ATOM 1166 C C . GLN A 1 152 ? -4.121 -20.016 -18.844 1 97.25 152 GLN A C 1
ATOM 1168 O O . GLN A 1 152 ? -5.211 -19.609 -18.438 1 97.25 152 GLN A O 1
ATOM 1173 N N . ASP A 1 153 ? -3.752 -19.906 -20.219 1 94.69 153 ASP A N 1
ATOM 1174 C CA . ASP A 1 153 ? -4.66 -19.469 -21.266 1 94.69 153 ASP A CA 1
ATOM 1175 C C . ASP A 1 153 ? -5.258 -18.094 -20.953 1 94.69 153 ASP A C 1
ATOM 1177 O O . ASP A 1 153 ? -6.469 -17.906 -21.062 1 94.69 153 ASP A O 1
ATOM 1181 N N . ASN A 1 154 ? -4.484 -17.156 -20.422 1 95.5 154 ASN A N 1
ATOM 1182 C CA . ASN A 1 154 ? -4.867 -15.781 -20.109 1 95.5 154 ASN A CA 1
ATOM 1183 C C . ASN A 1 154 ? -5.93 -15.727 -19.016 1 95.5 154 ASN A C 1
ATOM 1185 O O . ASN A 1 154 ? -6.816 -14.867 -19.062 1 95.5 154 ASN A O 1
ATOM 1189 N N . ALA A 1 155 ? -5.852 -16.703 -18.172 1 97.94 155 ALA A N 1
ATOM 1190 C CA . ALA A 1 155 ? -6.715 -16.766 -17 1 97.94 155 ALA A CA 1
ATOM 1191 C C . ALA A 1 155 ? -5.934 -17.234 -15.773 1 97.94 155 ALA A C 1
ATOM 1193 O O . ALA A 1 155 ? -4.902 -17.906 -15.906 1 97.94 155 ALA A O 1
ATOM 1194 N N . TYR A 1 156 ? -6.395 -16.812 -14.656 1 97.88 156 TYR A N 1
ATOM 1195 C CA . TYR A 1 156 ? -5.805 -17.406 -13.469 1 97.88 156 TYR A CA 1
ATOM 1196 C C . TYR A 1 156 ? -6.875 -17.734 -12.438 1 97.88 156 TYR A C 1
ATOM 1198 O O . TYR A 1 156 ? -7.957 -17.141 -12.438 1 97.88 156 TYR A O 1
ATOM 1206 N N . THR A 1 157 ? -6.613 -18.719 -11.633 1 97.69 157 THR A N 1
ATOM 1207 C CA . THR A 1 157 ? -7.43 -19.125 -10.492 1 97.69 157 THR A CA 1
ATOM 1208 C C . THR A 1 157 ? -6.621 -19.062 -9.195 1 97.69 157 THR A C 1
ATOM 1210 O O . THR A 1 157 ? -5.395 -19.219 -9.219 1 97.69 157 THR A O 1
ATOM 1213 N N . THR A 1 158 ? -7.312 -18.781 -8.148 1 97.31 158 THR A N 1
ATOM 1214 C CA . THR A 1 158 ? -6.715 -18.922 -6.828 1 97.31 158 THR A CA 1
ATOM 1215 C C . THR A 1 158 ? -7.539 -19.859 -5.953 1 97.31 158 THR A C 1
ATOM 1217 O O . THR A 1 158 ? -8.766 -19.891 -6.055 1 97.31 158 THR A O 1
ATOM 1220 N N . LEU A 1 159 ? -6.852 -20.594 -5.203 1 95.69 159 LEU A N 1
ATOM 1221 C CA . LEU A 1 159 ? -7.445 -21.469 -4.199 1 95.69 159 LEU A CA 1
ATOM 1222 C C . LEU A 1 159 ? -6.797 -21.25 -2.836 1 95.69 159 LEU A C 1
ATOM 1224 O O . LEU A 1 159 ? -5.578 -21.375 -2.697 1 95.69 159 LEU A O 1
ATOM 1228 N N . LYS A 1 160 ? -7.598 -20.891 -1.882 1 93.31 160 LYS A N 1
ATOM 1229 C CA . LYS A 1 160 ? -7.117 -20.75 -0.512 1 93.31 160 LYS A CA 1
ATOM 1230 C C . LYS A 1 160 ? -7.473 -21.969 0.332 1 93.31 160 LYS A C 1
ATOM 1232 O O . LYS A 1 160 ? -8.641 -22.344 0.425 1 93.31 160 LYS A O 1
ATOM 1237 N N . GLU A 1 161 ? -6.488 -22.547 0.95 1 92.44 161 GLU A N 1
ATOM 1238 C CA . GLU A 1 161 ? -6.645 -23.688 1.845 1 92.44 161 GLU A CA 1
ATOM 1239 C C . GLU A 1 161 ? -6.027 -23.406 3.211 1 92.44 161 GLU A C 1
ATOM 1241 O O . GLU A 1 161 ? -5.016 -22.703 3.311 1 92.44 161 GLU A O 1
ATOM 1246 N N . ILE A 1 162 ? -6.711 -23.906 4.191 1 89.38 162 ILE A N 1
ATOM 1247 C CA . ILE A 1 162 ? -6.18 -23.75 5.539 1 89.38 162 ILE A CA 1
ATOM 1248 C C . ILE A 1 162 ? -5.996 -25.109 6.199 1 89.38 162 ILE A C 1
ATOM 1250 O O . ILE A 1 162 ? -6.727 -26.047 5.895 1 89.38 162 ILE A O 1
ATOM 1254 N N . ASP A 1 163 ? -4.926 -25.281 6.996 1 91.94 163 ASP A N 1
ATOM 1255 C CA . ASP A 1 163 ? -4.652 -26.422 7.855 1 91.94 163 ASP A CA 1
ATOM 1256 C C . ASP A 1 163 ? -4.371 -25.984 9.289 1 91.94 163 ASP A C 1
ATOM 1258 O O . ASP A 1 163 ? -3.434 -25.234 9.539 1 91.94 163 ASP A O 1
ATOM 1262 N N . PHE A 1 164 ? -5.336 -26.422 10.156 1 89.19 164 PHE A N 1
ATOM 1263 C CA . PHE A 1 164 ? -5.086 -26.109 11.555 1 89.19 164 PHE A CA 1
ATOM 1264 C C . PHE A 1 164 ? -3.83 -26.812 12.055 1 89.19 164 PHE A C 1
ATOM 1266 O O . PHE A 1 164 ? -3.607 -27.984 11.758 1 89.19 164 PHE A O 1
ATOM 1273 N N . THR A 1 165 ? -2.99 -26.062 12.766 1 89.88 165 THR A N 1
ATOM 1274 C CA . THR A 1 165 ? -1.674 -26.609 13.086 1 89.88 165 THR A CA 1
ATOM 1275 C C . THR A 1 165 ? -1.646 -27.141 14.523 1 89.88 165 THR A C 1
ATOM 1277 O O . THR A 1 165 ? -0.611 -27.609 14.992 1 89.88 165 THR A O 1
ATOM 1280 N N . ASP A 1 166 ? -2.783 -27 15.219 1 89.12 166 ASP A N 1
ATOM 1281 C CA . ASP A 1 166 ? -2.846 -27.453 16.609 1 89.12 166 ASP A CA 1
ATOM 1282 C C . ASP A 1 166 ? -3.338 -28.906 16.688 1 89.12 166 ASP A C 1
ATOM 1284 O O . ASP A 1 166 ? -3.602 -29.406 17.781 1 89.12 166 ASP A O 1
ATOM 1288 N N . ASP A 1 167 ? -3.566 -29.484 15.539 1 82.19 167 ASP A N 1
ATOM 1289 C CA . ASP A 1 167 ? -3.912 -30.906 15.531 1 82.19 167 ASP A CA 1
ATOM 1290 C C . ASP A 1 167 ? -2.973 -31.703 14.633 1 82.19 167 ASP A C 1
ATOM 1292 O O . ASP A 1 167 ? -2.133 -31.125 13.938 1 82.19 167 ASP A O 1
ATOM 1296 N N . ALA A 1 168 ? -2.871 -33 14.836 1 80.38 168 ALA A N 1
ATOM 1297 C CA . ALA A 1 168 ? -1.887 -33.844 14.164 1 80.38 168 ALA A CA 1
ATOM 1298 C C . ALA A 1 168 ? -2.34 -34.188 12.75 1 80.38 168 ALA A C 1
ATOM 1300 O O . ALA A 1 168 ? -1.572 -34.781 11.969 1 80.38 168 ALA A O 1
ATOM 1301 N N . THR A 1 169 ? -3.484 -33.844 12.391 1 78 169 THR A N 1
ATOM 1302 C CA . THR A 1 169 ? -3.996 -34.219 11.078 1 78 169 THR A CA 1
ATOM 1303 C C . THR A 1 169 ? -3.705 -33.094 10.055 1 78 169 THR A C 1
ATOM 1305 O O . THR A 1 169 ? -3.887 -31.922 10.336 1 78 169 THR A O 1
ATOM 1308 N N . GLU A 1 170 ? -2.949 -33.5 9.031 1 75.75 170 GLU A N 1
ATOM 1309 C CA . GLU A 1 170 ? -2.871 -32.594 7.906 1 75.75 170 GLU A CA 1
ATOM 1310 C C . GLU A 1 170 ? -4.137 -32.656 7.055 1 75.75 170 GLU A C 1
ATOM 1312 O O . GLU A 1 170 ? -4.297 -33.562 6.242 1 75.75 170 GLU A O 1
ATOM 1317 N N . ASN A 1 171 ? -5.086 -31.875 7.402 1 81.25 171 ASN A N 1
ATOM 1318 C CA . ASN A 1 171 ? -6.332 -31.734 6.66 1 81.25 171 ASN A CA 1
ATOM 1319 C C . ASN A 1 171 ? -6.531 -30.297 6.16 1 81.25 171 ASN A C 1
ATOM 1321 O O . ASN A 1 171 ? -6.84 -29.406 6.941 1 81.25 171 ASN A O 1
ATOM 1325 N N . ARG A 1 172 ? -6.246 -30.203 4.809 1 83.81 172 ARG A N 1
ATOM 1326 C CA . ARG A 1 172 ? -6.457 -28.875 4.254 1 83.81 172 ARG A CA 1
ATOM 1327 C C . ARG A 1 172 ? -7.914 -28.672 3.855 1 83.81 172 ARG A C 1
ATOM 1329 O O . ARG A 1 172 ? -8.477 -29.469 3.102 1 83.81 172 ARG A O 1
ATOM 1336 N N . ILE A 1 173 ? -8.461 -27.656 4.43 1 83.69 173 ILE A N 1
ATOM 1337 C CA . ILE A 1 173 ? -9.836 -27.266 4.137 1 83.69 173 ILE A CA 1
ATOM 1338 C C . ILE A 1 173 ? -9.844 -26.109 3.131 1 83.69 173 ILE A C 1
ATOM 1340 O O . ILE A 1 173 ? -9.156 -25.109 3.318 1 83.69 173 ILE A O 1
ATOM 1344 N N . THR A 1 174 ? -10.586 -26.375 2.014 1 84.44 174 THR A N 1
ATOM 1345 C CA . THR A 1 174 ? -10.727 -25.312 1.029 1 84.44 174 THR A CA 1
ATOM 1346 C C . THR A 1 174 ? -11.664 -24.219 1.548 1 84.44 174 THR A C 1
ATOM 1348 O O . THR A 1 174 ? -12.773 -24.5 2 1 84.44 174 THR A O 1
ATOM 1351 N N . ARG A 1 175 ? -11.266 -22.984 1.396 1 78.94 175 ARG A N 1
ATOM 1352 C CA . ARG A 1 175 ? -12.055 -21.891 1.951 1 78.94 175 ARG A CA 1
ATOM 1353 C C . ARG A 1 175 ? -12.578 -20.969 0.846 1 78.94 175 ARG A C 1
ATOM 1355 O O . ARG A 1 175 ? -13.758 -20.609 0.838 1 78.94 175 ARG A O 1
ATOM 1362 N N . ASN A 1 176 ? -11.703 -20.453 0.003 1 86.75 176 ASN A N 1
ATOM 1363 C CA . ASN A 1 176 ? -12.086 -19.5 -1.029 1 86.75 176 ASN A CA 1
ATOM 1364 C C . ASN A 1 176 ? -11.344 -19.766 -2.34 1 86.75 176 ASN A C 1
ATOM 1366 O O . ASN A 1 176 ? -10.289 -20.391 -2.344 1 86.75 176 ASN A O 1
ATOM 1370 N N . ARG A 1 177 ? -12.062 -19.391 -3.4 1 91.38 177 ARG A N 1
ATOM 1371 C CA . ARG A 1 177 ? -11.422 -19.469 -4.711 1 91.38 177 ARG A CA 1
ATOM 1372 C C . ARG A 1 177 ? -11.82 -18.281 -5.582 1 91.38 177 ARG A C 1
ATOM 1374 O O . ARG A 1 177 ? -12.805 -17.594 -5.297 1 91.38 177 ARG A O 1
ATOM 1381 N N . SER A 1 178 ? -11.031 -17.984 -6.477 1 94.69 178 SER A N 1
ATOM 1382 C CA . SER A 1 178 ? -11.367 -17 -7.5 1 94.69 178 SER A CA 1
ATOM 1383 C C . SER A 1 178 ? -11.016 -17.5 -8.891 1 94.69 178 SER A C 1
ATOM 1385 O O . SER A 1 178 ? -10.164 -18.375 -9.047 1 94.69 178 SER A O 1
ATOM 1387 N N . HIS A 1 179 ? -11.734 -17.109 -9.867 1 95.94 179 HIS A N 1
ATOM 1388 C CA . HIS A 1 179 ? -11.484 -17.297 -11.289 1 95.94 179 HIS A CA 1
ATOM 1389 C C . HIS A 1 179 ? -11.461 -15.969 -12.031 1 95.94 179 HIS A C 1
ATOM 1391 O O . HIS A 1 179 ? -12.43 -15.211 -11.977 1 95.94 179 HIS A O 1
ATOM 1397 N N . MET A 1 180 ? -10.398 -15.742 -12.664 1 97.75 180 MET A N 1
ATOM 1398 C CA . MET A 1 180 ? -10.219 -14.461 -13.344 1 97.75 180 MET A CA 1
ATOM 1399 C C . MET A 1 180 ? -9.82 -14.656 -14.797 1 97.75 180 MET A C 1
ATOM 1401 O O . MET A 1 180 ? -9.023 -15.539 -15.109 1 97.75 180 MET A O 1
ATOM 1405 N N . LYS A 1 181 ? -10.375 -13.859 -15.648 1 97.69 181 LYS A N 1
ATOM 1406 C CA . LYS A 1 181 ? -10.039 -13.844 -17.062 1 97.69 181 LYS A CA 1
ATOM 1407 C C . LYS A 1 181 ? -9.594 -12.453 -17.516 1 97.69 181 LYS A C 1
ATOM 1409 O O . LYS A 1 181 ? -10.242 -11.453 -17.188 1 97.69 181 LYS A O 1
ATOM 1414 N N . ARG A 1 182 ? -8.547 -12.453 -18.203 1 96.56 182 ARG A N 1
ATOM 1415 C CA . ARG A 1 182 ? -8.047 -11.18 -18.719 1 96.56 182 ARG A CA 1
ATOM 1416 C C . ARG A 1 182 ? -8.961 -10.625 -19.812 1 96.56 182 ARG A C 1
ATOM 1418 O O . ARG A 1 182 ? -9.375 -11.359 -20.703 1 96.56 182 ARG A O 1
ATOM 1425 N N . PHE A 1 183 ? -9.281 -9.352 -19.781 1 92.38 183 PHE A N 1
ATOM 1426 C CA . PHE A 1 183 ? -10.094 -8.828 -20.875 1 92.38 183 PHE A CA 1
ATOM 1427 C C . PHE A 1 183 ? -9.406 -7.633 -21.531 1 92.38 183 PHE A C 1
ATOM 1429 O O . PHE A 1 183 ? -9.82 -7.188 -22.594 1 92.38 183 PHE A O 1
ATOM 1436 N N . LYS A 1 184 ? -8.328 -7.066 -20.891 1 86.75 184 LYS A N 1
ATOM 1437 C CA . LYS A 1 184 ? -7.441 -6.066 -21.484 1 86.75 184 LYS A CA 1
ATOM 1438 C C . LYS A 1 184 ? -6.012 -6.223 -20.969 1 86.75 184 LYS A C 1
ATOM 1440 O O . LYS A 1 184 ? -5.793 -6.387 -19.766 1 86.75 184 LYS A O 1
ATOM 1445 N N . PRO A 1 185 ? -5.078 -6.203 -22 1 78.38 185 PRO A N 1
ATOM 1446 C CA . PRO A 1 185 ? -3.701 -6.309 -21.516 1 78.38 185 PRO A CA 1
ATOM 1447 C C . PRO A 1 185 ? -3.248 -5.07 -20.75 1 78.38 185 PRO A C 1
ATOM 1449 O O . PRO A 1 185 ? -3.764 -3.973 -20.969 1 78.38 185 PRO A O 1
ATOM 1452 N N . MET B 1 1 ? -63.531 62.156 9.516 1 32.25 1 MET B N 1
ATOM 1453 C CA . MET B 1 1 ? -62.281 61.688 10.078 1 32.25 1 MET B CA 1
ATOM 1454 C C . MET B 1 1 ? -61.906 60.281 9.547 1 32.25 1 MET B C 1
ATOM 1456 O O . MET B 1 1 ? -62.531 59.312 9.938 1 32.25 1 MET B O 1
ATOM 1460 N N . LYS B 1 2 ? -61.562 60.188 8.172 1 38.47 2 LYS B N 1
ATOM 1461 C CA . LYS B 1 2 ? -61.156 58.969 7.441 1 38.47 2 LYS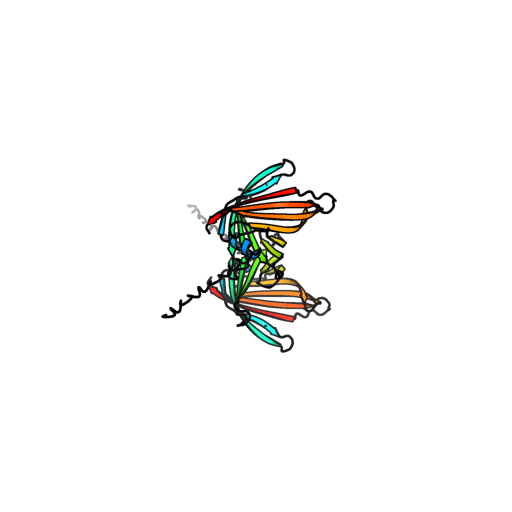 B CA 1
ATOM 1462 C C . LYS B 1 2 ? -59.938 58.344 8.07 1 38.47 2 LYS B C 1
ATOM 1464 O O . LYS B 1 2 ? -58.906 59 8.273 1 38.47 2 LYS B O 1
ATOM 1469 N N . LEU B 1 3 ? -60.094 57.281 8.852 1 39.84 3 LEU B N 1
ATOM 1470 C CA . LEU B 1 3 ? -59.094 56.406 9.461 1 39.84 3 LEU B CA 1
ATOM 1471 C C . LEU B 1 3 ? -58.188 55.75 8.398 1 39.84 3 LEU B C 1
ATOM 1473 O O . LEU B 1 3 ? -58.688 55.031 7.539 1 39.84 3 LEU B O 1
ATOM 1477 N N . SER B 1 4 ? -57.125 56.406 7.895 1 42.59 4 SER B N 1
ATOM 1478 C CA . SER B 1 4 ? -56.156 55.781 6.973 1 42.59 4 SER B CA 1
ATOM 1479 C C . SER B 1 4 ? -55.469 54.594 7.605 1 42.59 4 SER B C 1
ATOM 1481 O O . SER B 1 4 ? -54.875 54.719 8.68 1 42.59 4 SER B O 1
ATOM 1483 N N . ALA B 1 5 ? -55.906 53.312 7.336 1 45.06 5 ALA B N 1
ATOM 1484 C CA . ALA B 1 5 ? -55.281 52.062 7.746 1 45.06 5 ALA B CA 1
ATOM 1485 C C . ALA B 1 5 ? -53.875 51.969 7.164 1 45.06 5 ALA B C 1
ATOM 1487 O O . ALA B 1 5 ? -53.688 52.031 5.945 1 45.06 5 ALA B O 1
ATOM 1488 N N . ALA B 1 6 ? -52.844 52.438 7.91 1 44.59 6 ALA B N 1
ATOM 1489 C CA . ALA B 1 6 ? -51.438 52.219 7.566 1 44.59 6 ALA B CA 1
ATOM 1490 C C . ALA B 1 6 ? -51.125 50.75 7.449 1 44.59 6 ALA B C 1
ATOM 1492 O O . ALA B 1 6 ? -51.406 49.969 8.359 1 44.59 6 ALA B O 1
ATOM 1493 N N . LEU B 1 7 ? -51.094 50.219 6.25 1 47.81 7 LEU B N 1
ATOM 1494 C CA . LEU B 1 7 ? -50.656 48.844 5.914 1 47.81 7 LEU B CA 1
ATOM 1495 C C . LEU B 1 7 ? -49.219 48.625 6.355 1 47.81 7 LEU B C 1
ATOM 1497 O O . LEU B 1 7 ? -48.281 49.281 5.852 1 47.81 7 LEU B O 1
ATOM 1501 N N . GLY B 1 8 ? -49 48.219 7.641 1 44.25 8 GLY B N 1
ATOM 1502 C CA . GLY B 1 8 ? -47.656 47.812 8.109 1 44.25 8 GLY B CA 1
ATOM 1503 C C . GLY B 1 8 ? -47.031 46.688 7.289 1 44.25 8 GLY B C 1
ATOM 1504 O O . GLY B 1 8 ? -47.625 45.625 7.137 1 44.25 8 GLY B O 1
ATOM 1505 N N . SER B 1 9 ? -46.219 47 6.297 1 49.12 9 SER B N 1
ATOM 1506 C CA . SER B 1 9 ? -45.406 46.031 5.578 1 49.12 9 SER B CA 1
ATOM 1507 C C . SER B 1 9 ? -44.531 45.25 6.527 1 49.12 9 SER B C 1
ATOM 1509 O O . SER B 1 9 ? -43.688 45.812 7.211 1 49.12 9 SER B O 1
ATOM 1511 N N . GLY B 1 10 ? -44.938 44.094 6.973 1 50.47 10 GLY B N 1
ATOM 1512 C CA . GLY B 1 10 ? -44.062 43.156 7.699 1 50.47 10 GLY B CA 1
ATOM 1513 C C . GLY B 1 10 ? -42.844 42.75 6.906 1 50.47 10 GLY B C 1
ATOM 1514 O O . GLY B 1 10 ? -42.969 42.094 5.863 1 50.47 10 GLY B O 1
ATOM 1515 N N . LEU B 1 11 ? -41.719 43.438 7.055 1 53.62 11 LEU B N 1
ATOM 1516 C CA . LEU B 1 11 ? -40.438 42.969 6.539 1 53.62 11 LEU B CA 1
ATOM 1517 C C . LEU B 1 11 ? -40.062 41.594 7.125 1 53.62 11 LEU B C 1
ATOM 1519 O O . LEU B 1 11 ? -39.875 41.469 8.336 1 53.62 11 LEU B O 1
ATOM 1523 N N . LEU B 1 12 ? -40.281 40.5 6.469 1 58.03 12 LEU B N 1
ATOM 1524 C CA . LEU B 1 12 ? -39.75 39.188 6.789 1 58.03 12 LEU B CA 1
ATOM 1525 C C . LEU B 1 12 ? -38.219 39.188 6.742 1 58.03 12 LEU B C 1
ATOM 1527 O O . LEU B 1 12 ? -37.625 39.344 5.672 1 58.03 12 LEU B O 1
ATOM 1531 N N . PHE B 1 13 ? -37.531 39.406 7.867 1 52.75 13 PHE B N 1
ATOM 1532 C CA . PHE B 1 13 ? -36.125 39.156 7.957 1 52.75 13 PHE B CA 1
ATOM 1533 C C . PHE B 1 13 ? -35.812 37.688 7.781 1 52.75 13 PHE B C 1
ATOM 1535 O O . PHE B 1 13 ? -36.156 36.875 8.641 1 52.75 13 PHE B O 1
ATOM 1542 N N . VAL B 1 14 ? -35.438 37.25 6.621 1 57 14 VAL B N 1
ATOM 1543 C CA . VAL B 1 14 ? -34.844 35.938 6.414 1 57 14 VAL B CA 1
ATOM 1544 C C . VAL B 1 14 ? -33.5 35.844 7.121 1 57 14 VAL B C 1
ATOM 1546 O O . VAL B 1 14 ? -32.531 36.5 6.723 1 57 14 VAL B O 1
ATOM 1549 N N . LEU B 1 15 ? -33.438 35.438 8.352 1 52.59 15 LEU B N 1
ATOM 1550 C CA . LEU B 1 15 ? -32.188 35 8.961 1 52.59 15 LEU B CA 1
ATOM 1551 C C . LEU B 1 15 ? -31.516 33.938 8.125 1 52.59 15 LEU B C 1
ATOM 1553 O O . LEU B 1 15 ? -31.984 32.781 8.078 1 52.59 15 LEU B O 1
ATOM 1557 N N . ALA B 1 16 ? -30.641 34.281 7.238 1 51.78 16 ALA B N 1
ATOM 1558 C CA . ALA B 1 16 ? -29.75 33.281 6.645 1 51.78 16 ALA B CA 1
ATOM 1559 C C . ALA B 1 16 ? -28.859 32.656 7.707 1 51.78 16 ALA B C 1
ATOM 1561 O O . ALA B 1 16 ? -28.047 33.344 8.336 1 51.78 16 ALA B O 1
ATOM 1562 N N . SER B 1 17 ? -29.25 31.625 8.289 1 52.84 17 SER B N 1
ATOM 1563 C CA . SER B 1 17 ? -28.297 30.875 9.109 1 52.84 17 SER B CA 1
ATOM 1564 C C . SER B 1 17 ? -26.969 30.672 8.375 1 52.84 17 SER B C 1
ATOM 1566 O O . SER B 1 17 ? -26.938 30.125 7.273 1 52.84 17 SER B O 1
ATOM 1568 N N . ALA B 1 18 ? -25.938 31.406 8.625 1 50.22 18 ALA B N 1
ATOM 1569 C CA . ALA B 1 18 ? -24.594 31.109 8.141 1 50.22 18 ALA B CA 1
ATOM 1570 C C . ALA B 1 18 ? -24.234 29.641 8.352 1 50.22 18 ALA B C 1
ATOM 1572 O O . ALA B 1 18 ? -24.188 29.172 9.492 1 50.22 18 ALA B O 1
ATOM 1573 N N . ALA B 1 19 ? -24.641 28.797 7.547 1 48.28 19 ALA B N 1
ATOM 1574 C CA . ALA B 1 19 ? -24.094 27.453 7.637 1 48.28 19 ALA B CA 1
ATOM 1575 C C . ALA B 1 19 ? -22.609 27.469 7.988 1 48.28 19 ALA B C 1
ATOM 1577 O O . ALA B 1 19 ? -21.812 28.078 7.281 1 48.28 19 ALA B O 1
ATOM 1578 N N . HIS B 1 20 ? -22.266 27.484 9.297 1 52.72 20 HIS B N 1
ATOM 1579 C CA . HIS B 1 20 ? -20.875 27.344 9.695 1 52.72 20 HIS B CA 1
ATOM 1580 C C . HIS B 1 20 ? -20.156 26.328 8.82 1 52.72 20 HIS B C 1
ATOM 1582 O O . HIS B 1 20 ? -20.641 25.219 8.609 1 52.72 20 HIS B O 1
ATOM 1588 N N . ALA B 1 21 ? -19.469 26.781 7.805 1 55.53 21 ALA B N 1
ATOM 1589 C CA . ALA B 1 21 ? -18.656 25.875 6.996 1 55.53 21 ALA B CA 1
ATOM 1590 C C . ALA B 1 21 ? -18.016 24.797 7.855 1 55.53 21 ALA B C 1
ATOM 1592 O O . ALA B 1 21 ? -17.469 25.078 8.922 1 55.53 21 ALA B O 1
ATOM 1593 N N . ALA B 1 22 ? -18.453 23.484 7.805 1 65.44 22 ALA B N 1
ATOM 1594 C CA . ALA B 1 22 ? -17.922 22.359 8.57 1 65.44 22 ALA B CA 1
ATOM 1595 C C . ALA B 1 22 ? -16.391 22.422 8.633 1 65.44 22 ALA B C 1
ATOM 1597 O O . ALA B 1 22 ? -15.742 22.828 7.664 1 65.44 22 ALA B O 1
ATOM 1598 N N . ASP B 1 23 ? -15.883 22.359 9.906 1 87.44 23 ASP B N 1
ATOM 1599 C CA . ASP B 1 23 ? -14.453 22.375 10.188 1 87.44 23 ASP B CA 1
ATOM 1600 C C . ASP B 1 23 ? -13.711 21.328 9.359 1 87.44 23 ASP B C 1
ATOM 1602 O O . ASP B 1 23 ? -14.219 20.219 9.156 1 87.44 23 ASP B O 1
ATOM 1606 N N . LEU B 1 24 ? -12.68 21.734 8.594 1 95.56 24 LEU B N 1
ATOM 1607 C CA . LEU B 1 24 ? -11.789 20.859 7.848 1 95.56 24 LEU B CA 1
ATOM 1608 C C . LEU B 1 24 ? -11.375 19.656 8.695 1 95.56 24 LEU B C 1
ATOM 1610 O O . LEU B 1 24 ? -11.016 19.812 9.867 1 95.56 24 LEU B O 1
ATOM 1614 N N . THR B 1 25 ? -11.562 18.438 8.164 1 97.19 25 THR B N 1
ATOM 1615 C CA . THR B 1 25 ? -11.102 17.234 8.859 1 97.19 25 THR B CA 1
ATOM 1616 C C . THR B 1 25 ? -9.672 16.891 8.461 1 97.19 25 THR B C 1
ATOM 1618 O O . THR B 1 25 ? -9.188 17.328 7.414 1 97.19 25 THR B O 1
ATOM 1621 N N . PRO B 1 26 ? -8.969 16.078 9.273 1 98.19 26 PRO B N 1
ATOM 1622 C CA . PRO B 1 26 ? -7.633 15.625 8.875 1 98.19 26 PRO B CA 1
ATOM 1623 C C . PRO B 1 26 ? -7.625 14.914 7.523 1 98.19 26 PRO B C 1
ATOM 1625 O O . PRO B 1 26 ? -6.723 15.148 6.711 1 98.19 26 PRO B O 1
ATOM 1628 N N . GLN B 1 27 ? -8.578 14.102 7.289 1 97.81 27 GLN B N 1
ATOM 1629 C CA . GLN B 1 27 ? -8.633 13.398 6.012 1 97.81 27 GLN B CA 1
ATOM 1630 C C . GLN B 1 27 ? -8.773 14.375 4.848 1 97.81 27 GLN B C 1
ATOM 1632 O O . GLN B 1 27 ? -8.086 14.25 3.836 1 97.81 27 GLN B O 1
ATOM 1637 N N . GLN B 1 28 ? -9.695 15.305 4.984 1 97.56 28 GLN B N 1
ATOM 1638 C CA . GLN B 1 28 ? -9.883 16.297 3.934 1 97.56 28 GLN B CA 1
ATOM 1639 C C . GLN B 1 28 ? -8.586 17.047 3.652 1 97.56 28 GLN B C 1
ATOM 1641 O O . GLN B 1 28 ? -8.258 17.328 2.496 1 97.56 28 GLN B O 1
ATOM 1646 N N . ALA B 1 29 ? -7.891 17.391 4.727 1 98.25 29 ALA B N 1
ATOM 1647 C CA . ALA B 1 29 ? -6.605 18.062 4.578 1 98.25 29 ALA B CA 1
ATOM 1648 C C . ALA B 1 29 ? -5.625 17.219 3.775 1 98.25 29 ALA B C 1
ATOM 1650 O O . ALA B 1 29 ? -5.051 17.688 2.789 1 98.25 29 ALA B O 1
ATOM 1651 N N . LEU B 1 30 ? -5.465 15.984 4.105 1 98 30 LEU B N 1
ATOM 1652 C CA . LEU B 1 30 ? -4.527 15.102 3.43 1 98 30 LEU B CA 1
ATOM 1653 C C . LEU B 1 30 ? -4.914 14.906 1.968 1 98 30 LEU B C 1
ATOM 1655 O O . LEU B 1 30 ? -4.055 14.93 1.086 1 98 30 LEU B O 1
ATOM 1659 N N . LEU B 1 31 ? -6.199 14.773 1.717 1 97.94 31 LEU B N 1
ATOM 1660 C CA . LEU B 1 31 ? -6.676 14.555 0.356 1 97.94 31 LEU B CA 1
ATOM 1661 C C . LEU B 1 31 ? -6.445 15.789 -0.51 1 97.94 31 LEU B C 1
ATOM 1663 O O . LEU B 1 31 ? -6.344 15.68 -1.734 1 97.94 31 LEU B O 1
ATOM 1667 N N . SER B 1 32 ? -6.371 16.938 0.108 1 97.5 32 SER B N 1
ATOM 1668 C CA . SER B 1 32 ? -6.18 18.172 -0.633 1 97.5 32 SER B CA 1
ATOM 1669 C C . SER B 1 32 ? -4.797 18.234 -1.269 1 97.5 32 SER B C 1
ATOM 1671 O O . SER B 1 32 ? -4.531 19.094 -2.119 1 97.5 32 SER B O 1
ATOM 1673 N N . LEU B 1 33 ? -3.92 17.297 -0.943 1 98.06 33 LEU B N 1
ATOM 1674 C CA . LEU B 1 33 ? -2.562 17.25 -1.477 1 98.06 33 LEU B CA 1
ATOM 1675 C C . LEU B 1 33 ? -2.535 16.594 -2.85 1 98.06 33 LEU B C 1
ATOM 1677 O O . LEU B 1 33 ? -1.479 16.5 -3.479 1 98.06 33 LEU B O 1
ATOM 1681 N N . GLU B 1 34 ? -3.619 16.078 -3.324 1 98 34 GLU B N 1
ATOM 1682 C CA . GLU B 1 34 ? -3.625 15.484 -4.66 1 98 34 GLU B CA 1
ATOM 1683 C C . GLU B 1 34 ? -2.949 16.406 -5.672 1 98 34 GLU B C 1
ATOM 1685 O O . GLU B 1 34 ? -3.197 17.609 -5.684 1 98 34 GLU B O 1
ATOM 1690 N N . GLY B 1 35 ? -2.082 15.789 -6.496 1 98.06 35 GLY B N 1
ATOM 1691 C CA . GLY B 1 35 ? -1.351 16.562 -7.492 1 98.06 35 GLY B CA 1
ATOM 1692 C C . GLY B 1 35 ? 0.103 16.141 -7.617 1 98.06 35 GLY B C 1
ATOM 1693 O O . GLY B 1 35 ? 0.489 15.07 -7.152 1 98.06 35 GLY B O 1
ATOM 1694 N N . GLU B 1 36 ? 0.834 16.891 -8.367 1 98.56 36 GLU B N 1
ATOM 1695 C CA . GLU B 1 36 ? 2.26 16.656 -8.594 1 98.56 36 GLU B CA 1
ATOM 1696 C C . GLU B 1 36 ? 3.104 17.734 -7.918 1 98.56 36 GLU B C 1
ATOM 1698 O O . GLU B 1 36 ? 2.773 18.922 -7.98 1 98.56 36 GLU B O 1
ATOM 1703 N N . TRP B 1 37 ? 4.078 17.312 -7.281 1 98.5 37 TRP B N 1
ATOM 1704 C CA . TRP B 1 37 ? 4.895 18.156 -6.422 1 98.5 37 TRP B CA 1
ATOM 1705 C C . TRP B 1 37 ? 6.375 18.016 -6.766 1 98.5 37 TRP B C 1
ATOM 1707 O O . TRP B 1 37 ? 6.828 16.938 -7.156 1 98.5 37 TRP B O 1
ATOM 1717 N N . SER B 1 38 ? 7.082 19.062 -6.672 1 97.94 38 SER B N 1
ATOM 1718 C CA . SER B 1 38 ? 8.539 19.078 -6.734 1 97.94 38 SER B CA 1
ATOM 1719 C C . SER B 1 38 ? 9.141 19.766 -5.52 1 97.94 38 SER B C 1
ATOM 1721 O O . SER B 1 38 ? 8.562 20.719 -4.996 1 97.94 38 SER B O 1
ATOM 1723 N N . GLY B 1 39 ? 10.203 19.203 -5.027 1 97.44 39 GLY B N 1
ATOM 1724 C CA . GLY B 1 39 ? 10.867 19.797 -3.881 1 97.44 39 GLY B CA 1
ATOM 1725 C C . GLY B 1 39 ? 12.117 19.062 -3.457 1 97.44 39 GLY B C 1
ATOM 1726 O O . GLY B 1 39 ? 12.891 18.609 -4.305 1 97.44 39 GLY B O 1
ATOM 1727 N N . ALA B 1 40 ? 12.352 19.047 -2.143 1 95.88 40 ALA B N 1
ATOM 1728 C CA . ALA B 1 40 ? 13.57 18.422 -1.636 1 95.88 40 ALA B CA 1
ATOM 1729 C C . ALA B 1 40 ? 13.336 17.781 -0.272 1 95.88 40 ALA B C 1
ATOM 1731 O O . ALA B 1 40 ? 12.578 18.312 0.546 1 95.88 40 ALA B O 1
ATOM 1732 N N . LEU B 1 41 ? 13.906 16.656 -0.163 1 92.56 41 LEU B N 1
ATOM 1733 C CA . LEU B 1 41 ? 14.062 16.031 1.146 1 92.56 41 LEU B CA 1
ATOM 1734 C C . LEU B 1 41 ? 15.391 16.438 1.782 1 92.56 41 LEU B C 1
ATOM 1736 O O . LEU B 1 41 ? 16.438 16.328 1.154 1 92.56 41 LEU B O 1
ATOM 1740 N N . GLU B 1 42 ? 15.336 16.922 2.986 1 91.19 42 GLU B N 1
ATOM 1741 C CA . GLU B 1 42 ? 16.547 17.391 3.656 1 91.19 42 GLU B CA 1
ATOM 1742 C C . GLU B 1 42 ? 16.781 16.625 4.957 1 91.19 42 GLU B C 1
ATOM 1744 O O . GLU B 1 42 ? 15.844 16.344 5.699 1 91.19 42 GLU B O 1
ATOM 1749 N N . HIS B 1 43 ? 17.984 16.219 5.059 1 86.06 43 HIS B N 1
ATOM 1750 C CA . HIS B 1 43 ? 18.359 15.57 6.312 1 86.06 43 HIS B CA 1
ATOM 1751 C C . HIS B 1 43 ? 19.531 16.297 6.977 1 86.06 43 HIS B C 1
ATOM 1753 O O . HIS B 1 43 ? 20.375 16.875 6.289 1 86.06 43 HIS B O 1
ATOM 1759 N N . ARG B 1 44 ? 19.422 16.281 8.297 1 80.69 44 ARG B N 1
ATOM 1760 C CA . ARG B 1 44 ? 20.453 16.922 9.109 1 80.69 44 ARG B CA 1
ATOM 1761 C C . ARG B 1 44 ? 21.438 15.898 9.641 1 80.69 44 ARG B C 1
ATOM 1763 O O . ARG B 1 44 ? 21.047 14.898 10.25 1 80.69 44 ARG B O 1
ATOM 1770 N N . ASP B 1 45 ? 22.797 16.141 9.25 1 76.06 45 ASP B N 1
ATOM 1771 C CA . ASP B 1 45 ? 23.859 15.32 9.836 1 76.06 45 ASP B CA 1
ATOM 1772 C C . ASP B 1 45 ? 24.047 15.633 11.32 1 76.06 45 ASP B C 1
ATOM 1774 O O . ASP B 1 45 ? 24.266 16.781 11.695 1 76.06 45 ASP B O 1
ATOM 1778 N N . TYR B 1 46 ? 23.938 14.523 12.117 1 70.12 46 TYR B N 1
ATOM 1779 C CA . TYR B 1 46 ? 23.984 14.711 13.562 1 70.12 46 TYR B CA 1
ATOM 1780 C C . TYR B 1 46 ? 25.344 15.258 13.992 1 70.12 46 TYR B C 1
ATOM 1782 O O . TYR B 1 46 ? 25.422 16.062 14.914 1 70.12 46 TYR B O 1
ATOM 1790 N N . GLN B 1 47 ? 26.359 14.789 13.359 1 72.81 47 GLN B N 1
ATOM 1791 C CA . GLN B 1 47 ? 27.719 15.109 13.781 1 72.81 47 GLN B CA 1
ATOM 1792 C C . GLN B 1 47 ? 28.109 16.516 13.336 1 72.81 47 GLN B C 1
ATOM 1794 O O . GLN B 1 47 ? 28.609 17.312 14.133 1 72.81 47 GLN B O 1
ATOM 1799 N N . SER B 1 48 ? 27.812 16.906 12.102 1 78.56 48 SER B N 1
ATOM 1800 C CA . SER B 1 48 ? 28.312 18.141 11.531 1 78.56 48 SER B CA 1
ATOM 1801 C C . SER B 1 48 ? 27.25 19.25 11.602 1 78.56 48 SER B C 1
ATOM 1803 O O . SER B 1 48 ? 27.562 20.422 11.406 1 78.56 48 SER B O 1
ATOM 1805 N N . ASP B 1 49 ? 26.078 18.906 11.836 1 78.69 49 ASP B N 1
ATOM 1806 C CA . ASP B 1 49 ? 24.938 19.812 11.883 1 78.69 49 ASP B CA 1
ATOM 1807 C C . ASP B 1 49 ? 24.672 20.438 10.508 1 78.69 49 ASP B C 1
ATOM 1809 O O . ASP B 1 49 ? 24.094 21.516 10.406 1 78.69 49 ASP B O 1
ATOM 1813 N N . LYS B 1 50 ? 25.219 19.781 9.492 1 82.94 50 LYS B N 1
ATOM 1814 C CA . LYS B 1 50 ? 25.016 20.234 8.125 1 82.94 50 LYS B CA 1
ATOM 1815 C C . LYS B 1 50 ? 23.797 19.562 7.492 1 82.94 50 LYS B C 1
ATOM 1817 O O . LYS B 1 50 ? 23.516 18.406 7.773 1 82.94 50 LYS B O 1
ATOM 1822 N N . TRP B 1 51 ? 23.094 20.469 6.691 1 84.81 51 TRP B N 1
ATOM 1823 C CA . TRP B 1 51 ? 21.922 19.969 5.977 1 84.81 51 TRP B CA 1
ATOM 1824 C C . TRP B 1 51 ? 22.312 19.484 4.582 1 84.81 51 TRP B C 1
ATOM 1826 O O . TRP B 1 51 ? 23.109 20.125 3.895 1 84.81 51 TRP B O 1
ATOM 1836 N N . PHE B 1 52 ? 21.766 18.328 4.246 1 88 52 PHE B N 1
ATOM 1837 C CA . PHE B 1 52 ? 21.875 17.766 2.9 1 88 52 PHE B CA 1
ATOM 1838 C C . PHE B 1 52 ? 20.5 17.656 2.256 1 88 52 PHE B C 1
ATOM 1840 O O . PHE B 1 52 ? 19.531 17.266 2.908 1 88 52 PHE B O 1
ATOM 1847 N N . ALA B 1 53 ? 20.531 18.078 0.946 1 90.69 53 ALA B N 1
ATOM 1848 C CA . ALA B 1 53 ? 19.25 18.078 0.243 1 90.69 53 ALA B CA 1
ATOM 1849 C C . ALA B 1 53 ? 19.266 17.109 -0.933 1 90.69 53 ALA B C 1
ATOM 1851 O O . ALA B 1 53 ? 20.266 17 -1.648 1 90.69 53 ALA B O 1
ATOM 1852 N N . LEU B 1 54 ? 18.203 16.406 -1.082 1 92.5 54 LEU B N 1
ATOM 1853 C CA . LEU B 1 54 ? 17.953 15.531 -2.225 1 92.5 54 LEU B CA 1
ATOM 1854 C C . LEU B 1 54 ? 16.719 15.977 -2.994 1 92.5 54 LEU B C 1
ATOM 1856 O O . LEU B 1 54 ? 15.602 15.93 -2.467 1 92.5 54 LEU B O 1
ATOM 1860 N N . PRO B 1 55 ? 16.922 16.359 -4.273 1 96.38 55 PRO B N 1
ATOM 1861 C CA . PRO B 1 55 ? 15.742 16.703 -5.055 1 96.38 55 PRO B CA 1
ATOM 1862 C C . PRO B 1 55 ? 14.781 15.523 -5.234 1 96.38 55 PRO B C 1
ATOM 1864 O O . PRO B 1 55 ? 15.227 14.398 -5.496 1 96.38 55 PRO B O 1
ATOM 1867 N N . VAL B 1 56 ? 13.469 15.828 -5.062 1 97.25 56 VAL B N 1
ATOM 1868 C CA . VAL B 1 56 ? 12.484 14.758 -5.168 1 97.25 56 VAL B CA 1
ATOM 1869 C C . VAL B 1 56 ? 11.242 15.266 -5.895 1 97.25 56 VAL B C 1
ATOM 1871 O O . VAL B 1 56 ? 10.844 16.422 -5.715 1 97.25 56 VAL B O 1
ATOM 1874 N N . ASN B 1 57 ? 10.68 14.445 -6.762 1 98.12 57 ASN B N 1
ATOM 1875 C CA . ASN B 1 57 ? 9.336 14.609 -7.297 1 98.12 57 ASN B CA 1
ATOM 1876 C C . ASN B 1 57 ? 8.344 13.672 -6.625 1 98.12 57 ASN B C 1
ATOM 1878 O O . ASN B 1 57 ? 8.672 12.516 -6.332 1 98.12 57 ASN B O 1
ATOM 1882 N N . ARG B 1 58 ? 7.148 14.195 -6.371 1 98.19 58 ARG B N 1
ATOM 1883 C CA . ARG B 1 58 ? 6.113 13.398 -5.723 1 98.19 58 ARG B CA 1
ATOM 1884 C C . ARG B 1 58 ? 4.777 13.539 -6.445 1 98.19 58 ARG B C 1
ATOM 1886 O O . ARG B 1 58 ? 4.406 14.641 -6.859 1 98.19 58 ARG B O 1
ATOM 1893 N N . THR B 1 59 ? 4.137 12.469 -6.715 1 98.69 59 THR B N 1
ATOM 1894 C CA . THR B 1 59 ? 2.748 12.445 -7.164 1 98.69 59 THR B CA 1
ATOM 1895 C C . THR B 1 59 ? 1.833 11.906 -6.066 1 98.69 59 THR B C 1
ATOM 1897 O O . THR B 1 59 ? 2.109 10.859 -5.48 1 98.69 59 THR B O 1
ATOM 1900 N N . VAL B 1 60 ? 0.835 12.648 -5.691 1 98.69 60 VAL B N 1
ATOM 1901 C CA . VAL B 1 60 ? -0.213 12.227 -4.766 1 98.69 60 VAL B CA 1
ATOM 1902 C C . VAL B 1 60 ? -1.512 11.984 -5.531 1 98.69 60 VAL B C 1
ATOM 1904 O O . VAL B 1 60 ? -2.076 12.914 -6.117 1 98.69 60 VAL B O 1
ATOM 1907 N N . LYS B 1 61 ? -1.952 10.797 -5.539 1 98.69 61 LYS B N 1
ATOM 1908 C CA . LYS B 1 61 ? -3.188 10.43 -6.219 1 98.69 61 LYS B CA 1
ATOM 1909 C C . LYS B 1 61 ? -4.234 9.93 -5.23 1 98.69 61 LYS B C 1
ATOM 1911 O O . LYS B 1 61 ? -3.984 8.977 -4.48 1 98.69 61 LYS B O 1
ATOM 1916 N N . VAL B 1 62 ? -5.355 10.609 -5.164 1 98.56 62 VAL B N 1
ATOM 1917 C CA . VAL B 1 62 ? -6.531 10.078 -4.473 1 98.56 62 VAL B CA 1
ATOM 1918 C C . VAL B 1 62 ? -7.223 9.039 -5.352 1 98.56 62 VAL B C 1
ATOM 1920 O O . VAL B 1 62 ? -7.59 9.328 -6.492 1 98.56 62 VAL B O 1
ATOM 1923 N N . LEU B 1 63 ? -7.422 7.828 -4.805 1 98.69 63 LEU B N 1
ATOM 1924 C CA . LEU B 1 63 ? -7.93 6.734 -5.625 1 98.69 63 LEU B CA 1
ATOM 1925 C C . LEU B 1 63 ? -9.453 6.77 -5.691 1 98.69 63 LEU B C 1
ATOM 1927 O O . LEU B 1 63 ? -10.086 7.676 -5.145 1 98.69 63 LEU B O 1
ATOM 1931 N N . GLU B 1 64 ? -10.086 5.906 -6.438 1 97.75 64 GLU B N 1
ATOM 1932 C CA . GLU B 1 64 ? -11.477 5.984 -6.867 1 97.75 64 GLU B CA 1
ATOM 1933 C C . GLU B 1 64 ? -12.43 5.949 -5.672 1 97.75 64 GLU B C 1
ATOM 1935 O O . GLU B 1 64 ? -13.547 6.453 -5.746 1 97.75 64 GLU B O 1
ATOM 1940 N N . ASP B 1 65 ? -12.023 5.402 -4.555 1 97.5 65 ASP B N 1
ATOM 1941 C CA . ASP B 1 65 ? -12.883 5.344 -3.381 1 97.5 65 ASP B CA 1
ATOM 1942 C C . ASP B 1 65 ? -12.922 6.688 -2.656 1 97.5 65 ASP B C 1
ATOM 1944 O O . ASP B 1 65 ? -13.633 6.844 -1.66 1 97.5 65 ASP B O 1
ATOM 1948 N N . LYS B 1 66 ? -12.039 7.59 -3.021 1 97.06 66 LYS B N 1
ATOM 1949 C CA . LYS B 1 66 ? -11.984 8.977 -2.562 1 97.06 66 LYS B CA 1
ATOM 1950 C C . LYS B 1 66 ? -11.445 9.062 -1.139 1 97.06 66 LYS B C 1
ATOM 1952 O O . LYS B 1 66 ? -11.633 10.07 -0.457 1 97.06 66 LYS B O 1
ATOM 1957 N N . THR B 1 67 ? -10.766 7.992 -0.67 1 97.44 67 THR B N 1
ATOM 1958 C CA . THR B 1 67 ? -10.211 8.039 0.677 1 97.44 67 THR B CA 1
ATOM 1959 C C . THR B 1 67 ? -8.781 7.5 0.69 1 97.44 67 THR B C 1
ATOM 1961 O O . THR B 1 67 ? -7.941 7.969 1.466 1 97.44 67 THR B O 1
ATOM 1964 N N . THR B 1 68 ? -8.469 6.492 -0.142 1 98.62 68 THR B N 1
ATOM 1965 C CA . THR B 1 68 ? -7.133 5.902 -0.197 1 98.62 68 THR B CA 1
ATOM 1966 C C . THR B 1 68 ? -6.211 6.734 -1.081 1 98.62 68 THR B C 1
ATOM 1968 O O . THR B 1 68 ? -6.617 7.203 -2.146 1 98.62 68 THR B O 1
ATOM 1971 N N . VAL B 1 69 ? -4.996 6.918 -0.642 1 98.81 69 VAL B N 1
ATOM 1972 C CA . VAL B 1 69 ? -4.039 7.766 -1.343 1 98.81 69 VAL B CA 1
ATOM 1973 C C . VAL B 1 69 ? -2.828 6.938 -1.767 1 98.81 69 VAL B C 1
ATOM 1975 O O . VAL B 1 69 ? -2.273 6.184 -0.964 1 98.81 69 VAL B O 1
ATOM 1978 N N . LEU B 1 70 ? -2.459 6.984 -3.018 1 98.94 70 LEU B N 1
ATOM 1979 C CA . LEU B 1 70 ? -1.176 6.488 -3.502 1 98.94 70 LEU B CA 1
ATOM 1980 C C . LEU B 1 70 ? -0.192 7.637 -3.707 1 98.94 70 LEU B C 1
ATOM 1982 O O . LEU B 1 70 ? -0.417 8.508 -4.547 1 98.94 70 LEU B O 1
ATOM 1986 N N . GLU B 1 71 ? 0.847 7.59 -2.957 1 98.81 71 GLU B N 1
ATOM 1987 C CA . GLU B 1 71 ? 1.944 8.539 -3.123 1 98.81 71 GLU B CA 1
ATOM 1988 C C . GLU B 1 71 ? 3.139 7.887 -3.811 1 98.81 71 GLU B C 1
ATOM 1990 O O . GLU B 1 71 ? 3.561 6.789 -3.432 1 98.81 71 GLU B O 1
ATOM 1995 N N . THR B 1 72 ? 3.66 8.531 -4.836 1 98.81 72 THR B N 1
ATOM 1996 C CA . THR B 1 72 ? 4.887 8.125 -5.508 1 98.81 72 THR B CA 1
ATOM 1997 C C . THR B 1 72 ? 5.969 9.188 -5.363 1 98.81 72 THR B C 1
ATOM 1999 O O . THR B 1 72 ? 5.809 10.312 -5.844 1 98.81 72 THR B O 1
ATOM 2002 N N . SER B 1 73 ? 7 8.836 -4.699 1 98.25 73 SER B N 1
ATOM 2003 C CA . SER B 1 73 ? 8.188 9.68 -4.668 1 98.25 73 SER B CA 1
ATOM 2004 C C . SER B 1 73 ? 9.266 9.148 -5.609 1 98.25 73 SER B C 1
ATOM 2006 O O . SER B 1 73 ? 9.484 7.941 -5.691 1 98.25 73 SER B O 1
ATOM 2008 N N . ARG B 1 74 ? 9.883 10.039 -6.234 1 98.06 74 ARG B N 1
ATOM 2009 C CA . ARG B 1 74 ? 10.93 9.719 -7.203 1 98.06 74 ARG B CA 1
ATOM 2010 C C . ARG B 1 74 ? 12.133 10.641 -7.039 1 98.06 74 ARG B C 1
ATOM 2012 O O . ARG B 1 74 ? 11.984 11.859 -7.004 1 98.06 74 ARG B O 1
ATOM 2019 N N . TYR B 1 75 ? 13.328 10.031 -6.988 1 97 75 TYR B N 1
ATOM 2020 C CA . TYR B 1 75 ? 14.547 10.836 -6.93 1 97 75 TYR B CA 1
ATOM 2021 C C . TYR B 1 75 ? 15.727 10.086 -7.539 1 97 75 TYR B C 1
ATOM 2023 O O . TYR B 1 75 ? 15.672 8.867 -7.715 1 97 75 TYR B O 1
ATOM 2031 N N . ASP B 1 76 ? 16.73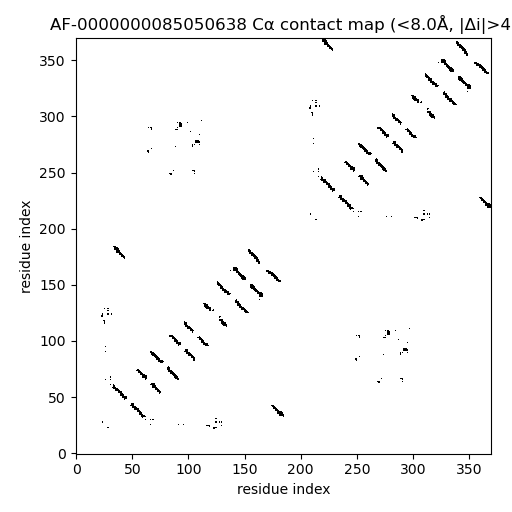4 10.844 -7.875 1 95.94 76 ASP B N 1
ATOM 2032 C CA . ASP B 1 76 ? 17.984 10.297 -8.375 1 95.94 76 ASP B CA 1
ATOM 2033 C C . ASP B 1 76 ? 18.984 10.086 -7.238 1 95.94 76 ASP B C 1
ATOM 2035 O O . ASP B 1 76 ? 19.406 11.047 -6.594 1 95.94 76 ASP B O 1
ATOM 2039 N N . ASP B 1 77 ? 19.312 8.82 -7.016 1 91.81 77 ASP B N 1
ATOM 2040 C CA . ASP B 1 77 ? 20.219 8.484 -5.93 1 91.81 77 ASP B CA 1
ATOM 2041 C C . ASP B 1 77 ? 21.656 8.312 -6.441 1 91.81 77 ASP B C 1
ATOM 2043 O O . ASP B 1 77 ? 22.391 7.449 -5.961 1 91.81 77 ASP B O 1
ATOM 2047 N N . GLY B 1 78 ? 21.938 8.93 -7.57 1 92.75 78 GLY B N 1
ATOM 2048 C CA . GLY B 1 78 ? 23.297 8.953 -8.094 1 92.75 78 GLY B CA 1
ATOM 2049 C C . GLY B 1 78 ? 23.578 7.82 -9.07 1 92.75 78 GLY B C 1
ATOM 2050 O O . GLY B 1 78 ? 22.703 6.98 -9.32 1 92.75 78 GLY B O 1
ATOM 2051 N N . PRO B 1 79 ? 24.797 7.801 -9.57 1 92.12 79 PRO B N 1
ATOM 2052 C CA . PRO B 1 79 ? 25.141 6.934 -10.703 1 92.12 79 PRO B CA 1
ATOM 2053 C C . PRO B 1 79 ? 25.141 5.453 -10.328 1 92.12 79 PRO B C 1
ATOM 2055 O O . PRO B 1 79 ? 24.875 4.598 -11.18 1 92.12 79 PRO B O 1
ATOM 2058 N N . LYS B 1 80 ? 25.516 5.137 -9.102 1 91 80 LYS B N 1
ATOM 2059 C CA . LYS B 1 80 ? 25.594 3.74 -8.68 1 91 80 LYS B CA 1
ATOM 2060 C C . LYS B 1 80 ? 24.203 3.139 -8.531 1 91 80 LYS B C 1
ATOM 2062 O O . LYS B 1 80 ? 23.953 2.016 -8.977 1 91 80 LYS B O 1
ATOM 2067 N N . THR B 1 81 ? 23.281 3.887 -7.988 1 90.94 81 THR B N 1
ATOM 2068 C CA . THR B 1 81 ? 21.953 3.381 -7.66 1 90.94 81 THR B CA 1
ATOM 2069 C C . THR B 1 81 ? 20.953 3.764 -8.742 1 90.94 81 THR B C 1
ATOM 2071 O O . THR B 1 81 ? 20.062 2.973 -9.086 1 90.94 81 THR B O 1
ATOM 2074 N N . GLY B 1 82 ? 21.031 4.949 -9.32 1 94.75 82 GLY B N 1
ATOM 2075 C CA . GLY B 1 82 ? 20.078 5.43 -10.312 1 94.75 82 GLY B CA 1
ATOM 2076 C C . GLY B 1 82 ? 18.797 5.945 -9.703 1 94.75 82 GLY B C 1
ATOM 2077 O O . GLY B 1 82 ? 18.797 6.465 -8.586 1 94.75 82 GLY B O 1
ATOM 2078 N N . ILE B 1 83 ? 17.641 5.902 -10.461 1 97.25 83 ILE B N 1
ATOM 2079 C CA . ILE B 1 83 ? 16.359 6.441 -10.062 1 97.25 83 ILE B CA 1
ATOM 2080 C C . ILE B 1 83 ? 15.711 5.52 -9.023 1 97.25 83 ILE B C 1
ATOM 2082 O O . ILE B 1 83 ? 15.664 4.305 -9.211 1 97.25 83 ILE B O 1
ATOM 2086 N N . VAL B 1 84 ? 15.297 6.129 -7.973 1 97.62 84 VAL B N 1
ATOM 2087 C CA . VAL B 1 84 ? 14.617 5.418 -6.898 1 97.62 84 VAL B CA 1
ATOM 2088 C C . VAL B 1 84 ? 13.148 5.828 -6.855 1 97.62 84 VAL B C 1
ATOM 2090 O O . VAL B 1 84 ? 12.828 7.016 -6.969 1 97.62 84 VAL B O 1
ATOM 2093 N N . TYR B 1 85 ? 12.289 4.836 -6.73 1 98.62 85 TYR B N 1
ATOM 2094 C CA . TYR B 1 85 ? 10.867 5.047 -6.488 1 98.62 85 TYR B CA 1
ATOM 2095 C C . TYR B 1 85 ? 10.477 4.57 -5.094 1 98.62 85 TYR B C 1
ATOM 2097 O O . TYR B 1 85 ? 10.938 3.518 -4.641 1 98.62 85 TYR B O 1
ATOM 2105 N N . ILE B 1 86 ? 9.695 5.324 -4.438 1 98.44 86 ILE B N 1
ATOM 2106 C CA . ILE B 1 86 ? 8.992 4.902 -3.23 1 98.44 86 ILE B CA 1
ATOM 2107 C C . ILE B 1 86 ? 7.484 5.02 -3.443 1 98.44 86 ILE B C 1
ATOM 2109 O O . ILE B 1 86 ? 6.988 6.086 -3.812 1 98.44 86 ILE B O 1
ATOM 2113 N N . TYR B 1 87 ? 6.824 3.932 -3.266 1 98.94 87 TYR B N 1
ATOM 2114 C CA . TYR B 1 87 ? 5.367 3.9 -3.34 1 98.94 87 TYR B CA 1
ATOM 2115 C C . TYR B 1 87 ? 4.754 3.742 -1.953 1 98.94 87 TYR B C 1
ATOM 2117 O O . TYR B 1 87 ? 5.137 2.848 -1.197 1 98.94 87 TYR B O 1
ATOM 2125 N N . SER B 1 88 ? 3.828 4.617 -1.631 1 98.81 88 SER B N 1
ATOM 2126 C CA . SER B 1 88 ? 3.145 4.527 -0.345 1 98.81 88 SER B CA 1
ATOM 2127 C C . SER B 1 88 ? 1.63 4.566 -0.521 1 98.81 88 SER B C 1
ATOM 2129 O O . SER B 1 88 ? 1.095 5.5 -1.123 1 98.81 88 SER B O 1
ATOM 2131 N N . LEU B 1 89 ? 0.979 3.57 -0.047 1 98.81 89 LEU B N 1
ATOM 2132 C CA . LEU B 1 89 ? -0.472 3.58 0.093 1 98.81 89 LEU B CA 1
ATOM 2133 C C . LEU B 1 89 ? -0.879 3.971 1.51 1 98.81 89 LEU B C 1
ATOM 2135 O O . LEU B 1 89 ? -0.281 3.506 2.482 1 98.81 89 LEU B O 1
ATOM 2139 N N . SER B 1 90 ? -1.876 4.84 1.609 1 98.81 90 SER B N 1
ATOM 2140 C CA . SER B 1 90 ? -2.316 5.246 2.939 1 98.81 90 SER B CA 1
ATOM 2141 C C . SER B 1 90 ? -3.822 5.484 2.975 1 98.81 90 SER B C 1
ATOM 2143 O O . SER B 1 90 ? -4.438 5.762 1.943 1 98.81 90 SER B O 1
ATOM 2145 N N . GLY B 1 91 ? -4.395 5.324 4.109 1 98.69 91 GLY B N 1
ATOM 2146 C CA . GLY B 1 91 ? -5.793 5.594 4.398 1 98.69 91 GLY B CA 1
ATOM 2147 C C . GLY B 1 91 ? -6.094 5.641 5.887 1 98.69 91 GLY B C 1
ATOM 2148 O O . GLY B 1 91 ? -5.438 4.969 6.68 1 98.69 91 GLY B O 1
ATOM 2149 N N . PHE B 1 92 ? -7.113 6.469 6.25 1 98.56 92 PHE B N 1
ATOM 2150 C CA . PHE B 1 92 ? -7.516 6.543 7.652 1 98.56 92 PHE B CA 1
ATOM 2151 C C . PHE B 1 92 ? -8.203 5.254 8.086 1 98.56 92 PHE B C 1
ATOM 2153 O O . PHE B 1 92 ? -8.992 4.68 7.336 1 98.56 92 PHE B O 1
ATOM 2160 N N . GLU B 1 93 ? -7.867 4.844 9.273 1 98.25 93 GLU B N 1
ATOM 2161 C CA . GLU B 1 93 ? -8.555 3.723 9.914 1 98.25 93 GLU B CA 1
ATOM 2162 C C . GLU B 1 93 ? -9.984 4.094 10.289 1 98.25 93 GLU B C 1
ATOM 2164 O O . GLU B 1 93 ? -10.359 5.266 10.242 1 98.25 93 GLU B O 1
ATOM 2169 N N . PRO B 1 94 ? -10.797 3.107 10.633 1 96.88 94 PRO B N 1
ATOM 2170 C CA . PRO B 1 94 ? -12.211 3.381 10.914 1 96.88 94 PRO B CA 1
ATOM 2171 C C . PRO B 1 94 ? -12.406 4.367 12.062 1 96.88 94 PRO B C 1
ATOM 2173 O O . PRO B 1 94 ? -13.43 5.043 12.141 1 96.88 94 PRO B O 1
ATOM 2176 N N . ASN B 1 95 ? -11.461 4.613 12.953 1 95.81 95 ASN B N 1
ATOM 2177 C CA . ASN B 1 95 ? -11.602 5.516 14.094 1 95.81 95 ASN B CA 1
ATOM 2178 C C . ASN B 1 95 ? -11.391 6.969 13.68 1 95.81 95 ASN B C 1
ATOM 2180 O O . ASN B 1 95 ? -11.492 7.875 14.516 1 95.81 95 ASN B O 1
ATOM 2184 N N . ASP B 1 96 ? -10.977 7.152 12.391 1 94.31 96 ASP B N 1
ATOM 2185 C CA . ASP B 1 96 ? -10.828 8.453 11.75 1 94.31 96 ASP B CA 1
ATOM 2186 C C . ASP B 1 96 ? -9.703 9.266 12.391 1 94.31 96 ASP B C 1
ATOM 2188 O O . ASP B 1 96 ? -9.594 10.469 12.164 1 94.31 96 ASP B O 1
ATOM 2192 N N . LYS B 1 97 ? -8.875 8.656 13.18 1 97.19 97 LYS B N 1
ATOM 2193 C CA . LYS B 1 97 ? -7.801 9.359 13.867 1 97.19 97 LYS B CA 1
ATOM 2194 C C . LYS B 1 97 ? -6.441 8.758 13.531 1 97.19 97 LYS B C 1
ATOM 2196 O O . LYS B 1 97 ? -5.402 9.375 13.773 1 97.19 97 LYS B O 1
ATOM 2201 N N . THR B 1 98 ? -6.531 7.578 13.094 1 98.69 98 THR B N 1
ATOM 2202 C CA . THR B 1 98 ? -5.301 6.855 12.789 1 98.69 98 THR B CA 1
ATOM 2203 C C . THR B 1 98 ? -5.105 6.734 11.281 1 98.69 98 THR B C 1
ATOM 2205 O O . THR B 1 98 ? -6.004 6.289 10.57 1 98.69 98 THR B O 1
ATOM 2208 N N . LEU B 1 99 ? -3.979 7.184 10.828 1 98.81 99 LEU B N 1
ATOM 2209 C CA . LEU B 1 99 ? -3.582 6.961 9.438 1 98.81 99 LEU B CA 1
ATOM 2210 C C . LEU B 1 99 ? -2.695 5.727 9.32 1 98.81 99 LEU B C 1
ATOM 2212 O O . LEU B 1 99 ? -1.624 5.664 9.922 1 98.81 99 LEU B O 1
ATOM 2216 N N . ALA B 1 100 ? -3.129 4.746 8.602 1 98.81 100 ALA B N 1
ATOM 2217 C CA . ALA B 1 100 ? -2.293 3.609 8.227 1 98.81 100 ALA B CA 1
ATOM 2218 C C . ALA B 1 100 ? -1.59 3.863 6.895 1 98.81 100 ALA B C 1
ATOM 2220 O O . ALA B 1 100 ? -2.184 4.426 5.969 1 98.81 100 ALA B O 1
ATOM 2221 N N . SER B 1 101 ? -0.35 3.473 6.805 1 98.75 101 SER B N 1
ATOM 2222 C CA . SER B 1 101 ? 0.404 3.568 5.562 1 98.75 101 SER B CA 1
ATOM 2223 C C . SER B 1 101 ? 1.32 2.363 5.375 1 98.75 101 SER B C 1
ATOM 2225 O O . SER B 1 101 ? 1.726 1.729 6.352 1 98.75 101 SER B O 1
ATOM 2227 N N . ALA B 1 102 ? 1.57 2.014 4.168 1 98.81 102 ALA B N 1
ATOM 2228 C CA . ALA B 1 102 ? 2.574 1.029 3.773 1 98.81 102 ALA B CA 1
ATOM 2229 C C . ALA B 1 102 ? 3.42 1.543 2.611 1 98.81 102 ALA B C 1
ATOM 2231 O O . ALA B 1 102 ? 2.887 2.094 1.645 1 98.81 102 ALA B O 1
ATOM 2232 N N . SER B 1 103 ? 4.715 1.35 2.711 1 98.69 103 SER B N 1
ATOM 2233 C CA . SER B 1 103 ? 5.641 1.86 1.703 1 98.69 103 SER B CA 1
ATO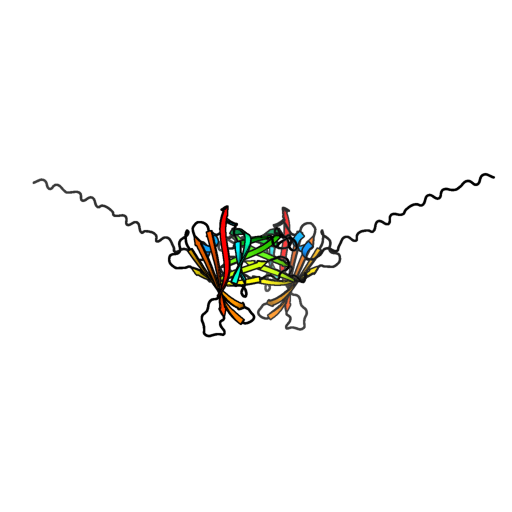M 2234 C C . SER B 1 103 ? 6.516 0.748 1.141 1 98.69 103 SER B C 1
ATOM 2236 O O . SER B 1 103 ? 6.965 -0.132 1.88 1 98.69 103 SER B O 1
ATOM 2238 N N . PHE B 1 104 ? 6.723 0.87 -0.11 1 98.69 104 PHE B N 1
ATOM 2239 C CA . PHE B 1 104 ? 7.508 -0.098 -0.868 1 98.69 104 PHE B CA 1
ATOM 2240 C C . PHE B 1 104 ? 8.602 0.599 -1.664 1 98.69 104 PHE B C 1
ATOM 2242 O O . PHE B 1 104 ? 8.352 1.607 -2.326 1 98.69 104 PHE B O 1
ATOM 2249 N N . ARG B 1 105 ? 9.727 0.068 -1.584 1 98 105 ARG B N 1
ATOM 2250 C CA . ARG B 1 105 ? 10.922 0.484 -2.316 1 98 105 ARG B CA 1
ATOM 2251 C C . ARG B 1 105 ? 11.742 -0.723 -2.754 1 98 105 ARG B C 1
ATOM 2253 O O . ARG B 1 105 ? 12.109 -1.562 -1.93 1 98 105 ARG B O 1
ATOM 2260 N N . LYS B 1 106 ? 12.008 -0.688 -4.02 1 95.5 106 LYS B N 1
ATOM 2261 C CA . LYS B 1 106 ? 12.789 -1.802 -4.547 1 95.5 106 LYS B CA 1
ATOM 2262 C C . LYS B 1 106 ? 14.062 -2.018 -3.729 1 95.5 106 LYS B C 1
ATOM 2264 O O . LYS B 1 106 ? 14.789 -1.066 -3.441 1 95.5 106 LYS B O 1
ATOM 2269 N N . GLY B 1 107 ? 14.266 -3.291 -3.344 1 94.38 107 GLY B N 1
ATOM 2270 C CA . GLY B 1 107 ? 15.492 -3.66 -2.654 1 94.38 107 GLY B CA 1
ATOM 2271 C C . GLY B 1 107 ? 15.43 -3.414 -1.157 1 94.38 107 GLY B C 1
ATOM 2272 O O . GLY B 1 107 ? 16.422 -3.615 -0.45 1 94.38 107 GLY B O 1
ATOM 2273 N N . LYS B 1 108 ? 14.383 -2.959 -0.618 1 96.94 108 LYS B N 1
ATOM 2274 C CA . LYS B 1 108 ? 14.188 -2.754 0.814 1 96.94 108 LYS B CA 1
ATOM 2275 C C . LYS B 1 108 ? 12.945 -3.49 1.307 1 96.94 108 LYS B C 1
ATOM 2277 O O . LYS B 1 108 ? 12.008 -3.725 0.538 1 96.94 108 LYS B O 1
ATOM 2282 N N . PRO B 1 109 ? 12.961 -3.857 2.574 1 97.75 109 PRO B N 1
ATOM 2283 C CA . PRO B 1 109 ? 11.719 -4.402 3.119 1 97.75 109 PRO B CA 1
ATOM 2284 C C . PRO B 1 109 ? 10.578 -3.385 3.127 1 97.75 109 PRO B C 1
ATOM 2286 O O . PRO B 1 109 ? 10.82 -2.191 3.32 1 97.75 109 PRO B O 1
ATOM 2289 N N . ALA B 1 110 ? 9.359 -3.918 2.895 1 98.31 110 ALA B N 1
ATOM 2290 C CA . ALA B 1 110 ? 8.195 -3.053 3.051 1 98.31 110 ALA B CA 1
ATOM 2291 C C . ALA B 1 110 ? 8.102 -2.506 4.473 1 98.31 110 ALA B C 1
ATOM 2293 O O . ALA B 1 110 ? 8.508 -3.172 5.43 1 98.31 110 ALA B O 1
ATOM 2294 N N . SER B 1 111 ? 7.625 -1.307 4.562 1 97.38 111 SER B N 1
ATOM 2295 C CA . SER B 1 111 ? 7.41 -0.695 5.871 1 97.38 111 SER B CA 1
ATOM 2296 C C . SER B 1 111 ? 5.941 -0.352 6.086 1 97.38 111 SER B C 1
ATOM 2298 O O . SER B 1 111 ? 5.27 0.134 5.172 1 97.38 111 SER B O 1
ATOM 2300 N N . GLU B 1 112 ? 5.457 -0.66 7.258 1 97.69 112 GLU B N 1
ATOM 2301 C CA . GLU B 1 112 ? 4.094 -0.324 7.66 1 97.69 112 GLU B CA 1
ATOM 2302 C C . GLU B 1 112 ? 4.09 0.606 8.867 1 97.69 112 GLU B C 1
ATOM 2304 O O . GLU B 1 112 ? 4.922 0.468 9.766 1 97.69 112 GLU B O 1
ATOM 2309 N N . ASP B 1 113 ? 3.182 1.522 8.875 1 96.62 113 ASP B N 1
ATOM 2310 C CA . ASP B 1 113 ? 3.109 2.482 9.969 1 96.62 113 ASP B CA 1
ATOM 2311 C C . ASP B 1 113 ? 1.66 2.83 10.305 1 96.62 113 ASP B C 1
ATOM 2313 O O . ASP B 1 113 ? 0.78 2.729 9.445 1 96.62 113 ASP B O 1
ATOM 2317 N N . ARG B 1 114 ? 1.431 3.107 11.516 1 98.25 114 ARG B N 1
ATOM 2318 C CA . ARG B 1 114 ? 0.21 3.721 12.031 1 98.25 114 ARG B CA 1
ATOM 2319 C C . ARG B 1 114 ? 0.527 4.957 12.859 1 98.25 114 ARG B C 1
ATOM 2321 O O . ARG B 1 114 ? 1.296 4.887 13.82 1 98.25 114 ARG B O 1
ATOM 2328 N N . GLU B 1 115 ? -0.031 6.023 12.461 1 98.56 115 GLU B N 1
ATOM 2329 C CA . GLU B 1 115 ? 0.197 7.297 13.133 1 98.56 115 GLU B CA 1
ATOM 2330 C C . GLU B 1 115 ? -1.117 7.914 13.602 1 98.56 115 GLU B C 1
ATOM 2332 O O . GLU B 1 115 ? -2.123 7.855 12.898 1 98.56 115 GLU B O 1
ATOM 2337 N N . THR B 1 116 ? -1.116 8.508 14.805 1 98.75 116 THR B N 1
ATOM 2338 C CA . THR B 1 116 ? -2.238 9.336 15.227 1 98.75 116 THR B CA 1
ATOM 2339 C C . THR B 1 116 ? -2.162 10.719 14.578 1 98.75 116 THR B C 1
ATOM 2341 O O . THR B 1 116 ? -1.125 11.383 14.641 1 98.75 116 THR B O 1
ATOM 2344 N N . VAL B 1 117 ? -3.281 11.148 13.984 1 98.81 117 VAL B N 1
ATOM 2345 C CA . VAL B 1 117 ? -3.281 12.391 13.219 1 98.81 117 VAL B CA 1
ATOM 2346 C C . VAL B 1 117 ? -4.18 13.422 13.906 1 98.81 117 VAL B C 1
ATOM 2348 O O . VAL B 1 117 ? -5.297 13.102 14.32 1 98.81 117 VAL B O 1
ATOM 2351 N N . SER B 1 118 ? -3.682 14.617 14.016 1 98.44 118 SER B N 1
ATOM 2352 C CA . SER B 1 118 ? -4.484 15.734 14.508 1 98.44 118 SER B CA 1
ATOM 2353 C C . SER B 1 118 ? -4.301 16.969 13.633 1 98.44 118 SER B C 1
ATOM 2355 O O . SER B 1 118 ? -3.291 17.109 12.938 1 98.44 118 SER B O 1
ATOM 2357 N N . LEU B 1 119 ? -5.285 17.75 13.594 1 98.31 119 LEU B N 1
ATOM 2358 C CA . LEU B 1 119 ? -5.34 18.984 12.812 1 98.31 119 LEU B CA 1
ATOM 2359 C C . LEU B 1 119 ? -5.312 20.203 13.727 1 98.31 119 LEU B C 1
ATOM 2361 O O . LEU B 1 119 ? -6.035 20.266 14.727 1 98.31 119 LEU B O 1
ATOM 2365 N N . ALA B 1 120 ? -4.465 21.172 13.422 1 98 120 ALA B N 1
ATOM 2366 C CA . ALA B 1 120 ? -4.352 22.406 14.211 1 98 120 ALA B CA 1
ATOM 2367 C C . ALA B 1 120 ? -5.664 23.188 14.195 1 98 120 ALA B C 1
ATOM 2369 O O . ALA B 1 120 ? -6.371 23.203 13.188 1 98 120 ALA B O 1
ATOM 2370 N N . LYS B 1 121 ? -5.863 23.875 15.273 1 96.5 121 LYS B N 1
ATOM 2371 C CA . LYS B 1 121 ? -7.035 24.734 15.344 1 96.5 121 LYS B CA 1
ATOM 2372 C C . LYS B 1 121 ? -6.969 25.844 14.297 1 96.5 121 LYS B C 1
ATOM 2374 O O . LYS B 1 121 ? -5.891 26.375 14.008 1 96.5 121 LYS B O 1
ATOM 2379 N N . GLY B 1 122 ? -8.172 26.156 13.758 1 95.94 122 GLY B N 1
ATOM 2380 C CA . GLY B 1 122 ? -8.258 27.25 12.812 1 95.94 122 GLY B CA 1
ATOM 2381 C C . GLY B 1 122 ? -7.859 26.859 11.406 1 95.94 122 GLY B C 1
ATOM 2382 O O . GLY B 1 122 ? -7.754 27.719 10.523 1 95.94 122 GLY B O 1
ATOM 2383 N N . ALA B 1 123 ? -7.645 25.578 11.188 1 97.31 123 ALA B N 1
ATOM 2384 C CA . ALA B 1 123 ? -7.27 25.094 9.859 1 97.31 123 ALA B CA 1
ATOM 2385 C C . ALA B 1 123 ? -8.344 25.422 8.828 1 97.31 123 ALA B C 1
ATOM 2387 O O . ALA B 1 123 ? -9.539 25.344 9.125 1 97.31 123 ALA B O 1
ATOM 2388 N N . THR B 1 124 ? -7.871 25.828 7.648 1 96.44 124 THR B N 1
ATOM 2389 C CA . THR B 1 124 ? -8.727 26.031 6.48 1 96.44 124 THR B CA 1
ATOM 2390 C C . THR B 1 124 ? -8.219 25.203 5.297 1 96.44 124 THR B C 1
ATOM 2392 O O . THR B 1 124 ? -7.152 24.594 5.363 1 96.44 124 THR B O 1
ATOM 2395 N N . ALA B 1 125 ? -8.984 25.203 4.262 1 94.88 125 ALA B N 1
ATOM 2396 C CA . ALA B 1 125 ? -8.586 24.484 3.057 1 94.88 125 ALA B CA 1
ATOM 2397 C C . ALA B 1 125 ? -7.305 25.047 2.465 1 94.88 125 ALA B C 1
ATOM 2399 O O . ALA B 1 125 ? -6.543 24.344 1.808 1 94.88 125 ALA B O 1
ATOM 2400 N N . GLU B 1 126 ? -7.055 26.297 2.709 1 95.12 126 GLU B N 1
ATOM 2401 C CA . GLU B 1 126 ? -5.922 26.984 2.102 1 95.12 126 GLU B CA 1
ATOM 2402 C C . GLU B 1 126 ? -4.707 26.984 3.027 1 95.12 126 GLU B C 1
ATOM 2404 O O . GLU B 1 126 ? -3.588 27.266 2.596 1 95.12 126 GLU B O 1
ATOM 2409 N N . ASN B 1 127 ? -4.988 26.766 4.254 1 97.19 127 ASN B N 1
ATOM 2410 C CA . ASN B 1 127 ? -3.957 26.812 5.285 1 97.19 127 ASN B CA 1
ATOM 2411 C C . ASN B 1 127 ? -4.242 25.828 6.414 1 97.19 127 ASN B C 1
ATOM 2413 O O . ASN B 1 127 ? -5.227 25.969 7.137 1 97.19 127 ASN B O 1
ATOM 2417 N N . TRP B 1 128 ? -3.377 24.828 6.516 1 98.44 128 TRP B N 1
ATOM 2418 C CA . TRP B 1 128 ? -3.588 23.875 7.598 1 98.44 128 TRP B CA 1
ATOM 2419 C C . TRP B 1 128 ? -2.266 23.281 8.07 1 98.44 128 TRP B C 1
ATOM 2421 O O . TRP B 1 128 ? -1.259 23.359 7.355 1 98.44 128 TRP B O 1
ATOM 2431 N N . THR B 1 129 ? -2.246 22.812 9.266 1 98.75 129 THR B N 1
ATOM 2432 C CA . THR B 1 129 ? -1.167 22.016 9.859 1 98.75 129 THR B CA 1
ATOM 2433 C C . THR B 1 129 ? -1.697 20.703 10.414 1 98.75 129 THR B C 1
ATOM 2435 O O . THR B 1 129 ? -2.656 20.688 11.188 1 98.75 129 THR B O 1
ATOM 2438 N N . LEU B 1 130 ? -1.111 19.594 9.945 1 98.75 130 LEU B N 1
ATOM 2439 C CA . LEU B 1 130 ? -1.359 18.281 10.508 1 98.75 130 LEU B CA 1
ATOM 2440 C C . LEU B 1 130 ? -0.19 17.828 11.375 1 98.75 130 LEU B C 1
ATOM 2442 O O . LEU B 1 130 ? 0.968 18.109 11.062 1 98.75 130 LEU B O 1
ATOM 2446 N N . TYR B 1 131 ? -0.52 17.109 12.398 1 98.69 131 TYR B N 1
ATOM 2447 C CA . TYR B 1 131 ? 0.456 16.422 13.234 1 98.69 131 TYR B CA 1
ATOM 2448 C C . TYR B 1 131 ? 0.285 14.914 13.133 1 98.69 131 TYR B C 1
ATOM 2450 O O . TYR B 1 131 ? -0.831 14.398 13.25 1 98.69 131 TYR B O 1
ATOM 2458 N N . PHE B 1 132 ? 1.362 14.25 12.883 1 98.56 132 PHE B N 1
ATOM 2459 C CA . PHE B 1 132 ? 1.418 12.789 12.867 1 98.56 132 PHE B CA 1
ATOM 2460 C C . PHE B 1 132 ? 2.287 12.273 14.008 1 98.56 132 PHE B C 1
ATOM 2462 O O . PHE B 1 132 ? 3.498 12.508 14.031 1 98.56 132 PHE B O 1
ATOM 2469 N N . ASP B 1 133 ? 1.66 11.555 14.922 1 98 133 ASP B N 1
ATOM 2470 C CA . ASP B 1 133 ? 2.391 11.07 16.094 1 98 133 ASP B CA 1
ATOM 2471 C C . ASP B 1 133 ? 2.508 9.547 16.062 1 98 133 ASP B C 1
ATOM 2473 O O . ASP B 1 133 ? 1.542 8.852 15.742 1 98 133 ASP B O 1
ATOM 2477 N N . SER B 1 134 ? 3.693 9.109 16.328 1 97.25 134 SER B N 1
ATOM 2478 C CA . SER B 1 134 ? 3.943 7.676 16.453 1 97.25 134 SER B CA 1
ATOM 2479 C C . SER B 1 134 ? 5.07 7.395 17.438 1 97.25 134 SER B C 1
ATOM 2481 O O . SER B 1 134 ? 5.621 8.32 18.031 1 97.25 134 SER B O 1
ATOM 2483 N N . THR B 1 135 ? 5.227 6.082 17.734 1 95.06 135 THR B N 1
ATOM 2484 C CA . THR B 1 135 ? 6.352 5.629 18.547 1 95.06 135 THR B CA 1
ATOM 2485 C C . THR B 1 135 ? 7.207 4.633 17.766 1 95.06 135 THR B C 1
ATOM 2487 O O . THR B 1 135 ? 6.695 3.889 16.922 1 95.06 135 THR B O 1
ATOM 2490 N N . ALA B 1 136 ? 8.453 4.762 17.969 1 92.56 136 ALA B N 1
ATOM 2491 C CA . ALA B 1 136 ? 9.414 3.834 17.375 1 92.56 136 ALA B CA 1
ATOM 2492 C C . ALA B 1 136 ? 10.719 3.809 18.172 1 92.56 136 ALA B C 1
ATOM 2494 O O . ALA B 1 136 ? 10.758 4.23 19.328 1 92.56 136 ALA B O 1
ATOM 2495 N N . THR B 1 137 ? 11.617 3.021 17.641 1 89.56 137 THR B N 1
ATOM 2496 C CA . THR B 1 137 ? 12.984 3.057 18.141 1 89.56 137 THR B CA 1
ATOM 2497 C C . THR B 1 137 ? 13.883 3.906 17.25 1 89.56 137 THR B C 1
ATOM 2499 O O . THR B 1 137 ? 13.711 3.918 16.031 1 89.56 137 THR B O 1
ATOM 2502 N N . ASP B 1 138 ? 14.664 4.684 17.859 1 82 138 ASP B N 1
ATOM 2503 C CA . ASP B 1 138 ? 15.711 5.465 17.203 1 82 138 ASP B CA 1
ATOM 2504 C C . ASP B 1 138 ? 17.031 5.371 17.969 1 82 138 ASP B C 1
ATOM 2506 O O . ASP B 1 138 ? 17.047 5.516 19.188 1 82 138 ASP B O 1
ATOM 2510 N N . ASP B 1 139 ? 18.125 5.023 17.219 1 79.88 139 ASP B N 1
ATOM 2511 C CA . ASP B 1 139 ? 19.422 4.777 17.859 1 79.88 139 ASP B CA 1
ATOM 2512 C C . ASP B 1 139 ? 19.281 3.795 19.016 1 79.88 139 ASP B C 1
ATOM 2514 O O . ASP B 1 139 ? 19.781 4.043 20.109 1 79.88 139 ASP B O 1
ATOM 2518 N N . ASP B 1 140 ? 18.438 2.859 18.812 1 87 140 ASP B N 1
ATOM 2519 C CA . ASP B 1 140 ? 18.219 1.748 19.734 1 87 140 ASP B CA 1
ATOM 2520 C C . ASP B 1 140 ? 17.531 2.223 21.016 1 87 140 ASP B C 1
ATOM 2522 O O . ASP B 1 140 ? 17.625 1.563 22.062 1 87 140 ASP B O 1
ATOM 2526 N N . ARG B 1 141 ? 17.031 3.359 21.016 1 89.25 141 ARG B N 1
ATOM 2527 C CA . ARG B 1 141 ? 16.266 3.908 22.141 1 89.25 141 ARG B CA 1
ATOM 2528 C C . ARG B 1 141 ? 14.805 4.129 21.75 1 89.25 141 ARG B C 1
ATOM 2530 O O . ARG B 1 141 ? 14.508 4.469 20.609 1 89.25 141 ARG B O 1
ATOM 2537 N N . PRO B 1 142 ? 13.93 3.908 22.766 1 93.44 142 PRO B N 1
ATOM 2538 C CA . PRO B 1 142 ? 12.531 4.234 22.453 1 93.44 142 PRO B CA 1
ATOM 2539 C C . PRO B 1 142 ? 12.312 5.727 22.234 1 93.44 142 PRO B C 1
ATOM 2541 O O . PRO B 1 142 ? 12.898 6.555 22.938 1 93.44 142 PRO B O 1
ATOM 2544 N N . ALA B 1 143 ? 11.539 6.051 21.266 1 92.56 143 ALA B N 1
ATOM 2545 C CA . ALA B 1 143 ? 11.352 7.453 20.906 1 92.56 143 ALA B CA 1
ATOM 2546 C C . ALA B 1 143 ? 9.906 7.719 20.484 1 92.56 143 ALA B C 1
ATOM 2548 O O . ALA B 1 143 ? 9.281 6.883 19.828 1 92.56 143 ALA B O 1
ATOM 2549 N N . SER B 1 144 ? 9.453 8.883 20.953 1 94.5 144 SER B N 1
ATOM 2550 C CA . SER B 1 144 ? 8.258 9.469 20.359 1 94.5 144 SER B CA 1
ATOM 2551 C C . SER B 1 144 ? 8.602 10.281 19.109 1 94.5 144 SER B C 1
ATOM 2553 O O . SER B 1 144 ? 9.578 11.031 19.109 1 94.5 144 SER B O 1
ATOM 2555 N N . ILE B 1 145 ? 7.902 10.031 18.062 1 94.56 145 ILE B N 1
ATOM 2556 C CA . ILE B 1 145 ? 8.133 10.695 16.781 1 94.56 145 ILE B CA 1
ATOM 2557 C C . ILE B 1 145 ? 6.945 11.594 16.453 1 94.56 145 ILE B C 1
ATOM 2559 O O . ILE B 1 145 ? 5.793 11.188 16.578 1 94.56 145 ILE B O 1
ATOM 2563 N N . ARG B 1 146 ? 7.227 12.812 16.078 1 95.88 146 ARG B N 1
ATOM 2564 C CA . ARG B 1 146 ? 6.227 13.719 15.516 1 95.88 146 ARG B CA 1
ATOM 2565 C C . ARG B 1 146 ? 6.656 14.227 14.141 1 95.88 146 ARG B C 1
ATOM 2567 O O . ARG B 1 146 ? 7.762 14.758 13.984 1 95.88 146 ARG B O 1
ATOM 2574 N N . VAL B 1 147 ? 5.777 14.062 13.164 1 97.12 147 VAL B N 1
ATOM 2575 C CA . VAL B 1 147 ? 5.902 14.758 11.891 1 97.12 147 VAL B CA 1
ATOM 2576 C C . VAL B 1 147 ? 4.867 15.875 11.805 1 97.12 147 VAL B C 1
ATOM 2578 O O . VAL B 1 147 ? 3.67 15.633 11.984 1 97.12 147 VAL B O 1
ATOM 2581 N N . THR B 1 148 ? 5.293 17.078 11.617 1 98.12 148 THR B N 1
ATOM 2582 C CA . THR B 1 148 ? 4.434 18.234 11.375 1 98.12 148 THR B CA 1
ATOM 2583 C C . THR B 1 148 ? 4.387 18.562 9.891 1 98.12 148 THR B C 1
ATOM 2585 O O . THR B 1 148 ? 5.426 18.781 9.266 1 98.12 148 THR B O 1
ATOM 2588 N N . MET B 1 149 ? 3.254 18.531 9.383 1 98.56 149 MET B N 1
ATOM 2589 C CA . MET B 1 149 ? 3.047 18.906 7.984 1 98.56 149 MET B CA 1
ATOM 2590 C C . MET B 1 149 ? 2.238 20.203 7.887 1 98.56 149 MET B C 1
ATOM 2592 O O . MET B 1 149 ? 1.105 20.266 8.367 1 98.56 149 MET B O 1
ATOM 2596 N N . THR B 1 150 ? 2.791 21.219 7.266 1 98.69 150 THR B N 1
ATOM 2597 C CA . THR B 1 150 ? 2.137 22.516 7.105 1 98.69 150 THR B CA 1
ATOM 2598 C C . THR B 1 150 ? 1.898 22.812 5.629 1 98.69 150 THR B C 1
ATOM 2600 O O . THR B 1 150 ? 2.822 22.734 4.816 1 98.69 150 THR B O 1
ATOM 2603 N N . TYR B 1 151 ? 0.735 23.062 5.328 1 98.69 151 TYR B N 1
ATOM 2604 C CA . TYR B 1 151 ? 0.336 23.422 3.971 1 98.69 151 TYR B CA 1
ATOM 2605 C C . TYR B 1 151 ? -0.122 24.875 3.908 1 98.69 151 TYR B C 1
ATOM 2607 O O . TYR B 1 151 ? -0.959 25.297 4.707 1 98.69 151 TYR B O 1
ATOM 2615 N N . GLN B 1 152 ? 0.504 25.578 2.979 1 97.19 152 GLN B N 1
ATOM 2616 C CA . GLN B 1 152 ? 0.174 26.984 2.697 1 97.19 152 GLN B CA 1
ATOM 2617 C C . GLN B 1 152 ? 0.633 27.375 1.3 1 97.19 152 GLN B C 1
ATOM 2619 O O . GLN B 1 152 ? 1.717 26.984 0.859 1 97.19 152 GLN B O 1
ATOM 2624 N N . ASP B 1 153 ? -0.219 28.219 0.531 1 94.5 153 ASP B N 1
ATOM 2625 C CA . ASP B 1 153 ? 0.157 28.828 -0.742 1 94.5 153 ASP B CA 1
ATOM 2626 C C . ASP B 1 153 ? 0.605 27.766 -1.745 1 94.5 153 ASP B C 1
ATOM 2628 O O . ASP B 1 153 ? 1.645 27.922 -2.391 1 94.5 153 ASP B O 1
ATOM 2632 N N . ASN B 1 154 ? -0.063 26.625 -1.816 1 95.38 154 ASN B N 1
ATOM 2633 C CA . ASN B 1 154 ? 0.181 25.531 -2.754 1 95.38 154 ASN B CA 1
ATOM 2634 C C . ASN B 1 154 ? 1.547 24.891 -2.525 1 95.38 154 ASN B C 1
ATOM 2636 O O . ASN B 1 154 ? 2.209 24.484 -3.479 1 95.38 154 ASN B O 1
ATOM 2640 N N . ALA B 1 155 ? 1.928 24.953 -1.291 1 97.88 155 ALA B N 1
ATOM 2641 C CA . ALA B 1 155 ? 3.158 24.297 -0.852 1 97.88 155 ALA B CA 1
ATOM 2642 C C . ALA B 1 155 ? 2.963 23.609 0.495 1 97.88 155 ALA B C 1
ATOM 2644 O O . ALA B 1 155 ? 2.076 23.969 1.267 1 97.88 155 ALA B O 1
ATOM 2645 N N . TYR B 1 156 ? 3.73 22.594 0.688 1 97.81 156 TYR B N 1
ATOM 2646 C CA . TYR B 1 156 ? 3.717 22.047 2.041 1 97.81 156 TYR B CA 1
ATOM 2647 C C . TYR B 1 156 ? 5.129 21.703 2.506 1 97.81 156 TYR B C 1
ATOM 2649 O O . TYR B 1 156 ? 6.02 21.469 1.686 1 97.81 156 TYR B O 1
ATOM 2657 N N . THR B 1 157 ? 5.34 21.766 3.795 1 97.62 157 THR B N 1
ATOM 2658 C CA . THR B 1 157 ? 6.566 21.359 4.469 1 97.62 157 THR B CA 1
ATOM 2659 C C . THR B 1 157 ? 6.289 20.25 5.484 1 97.62 157 THR B C 1
ATOM 2661 O O . THR B 1 157 ? 5.188 20.172 6.035 1 97.62 157 THR B O 1
ATOM 2664 N N . THR B 1 158 ? 7.258 19.422 5.641 1 97.31 158 THR B N 1
ATOM 2665 C CA . THR B 1 158 ? 7.211 18.453 6.734 1 97.31 158 THR B CA 1
ATOM 2666 C C . THR B 1 158 ? 8.438 18.594 7.629 1 97.31 158 THR B C 1
ATOM 2668 O O . THR B 1 158 ? 9.539 18.875 7.145 1 97.31 158 THR B O 1
ATOM 2671 N N . LEU B 1 159 ? 8.195 18.469 8.867 1 95.69 159 LEU B N 1
ATOM 2672 C CA . LEU B 1 159 ? 9.25 18.438 9.875 1 95.69 159 LEU B CA 1
ATOM 2673 C C . LEU B 1 159 ? 9.117 17.219 10.766 1 95.69 159 LEU B C 1
ATOM 2675 O O . LEU B 1 159 ? 8.07 17 11.375 1 95.69 159 LEU B O 1
ATOM 2679 N N . LYS B 1 160 ? 10.148 16.422 10.781 1 93.44 160 LYS B N 1
ATOM 2680 C CA . LYS B 1 160 ? 10.18 15.258 11.664 1 93.44 160 LYS B CA 1
ATOM 2681 C C . LYS B 1 160 ? 11.023 15.539 12.906 1 93.44 160 LYS B C 1
ATOM 2683 O O . LYS B 1 160 ? 12.188 15.922 12.805 1 93.44 160 LYS B O 1
ATOM 2688 N N . GLU B 1 161 ? 10.445 15.328 14.062 1 92.62 161 GLU B N 1
ATOM 2689 C CA . GLU B 1 161 ? 11.102 15.484 15.352 1 92.62 161 GLU B CA 1
ATOM 2690 C C . GLU B 1 161 ? 10.992 14.219 16.188 1 92.62 161 GLU B C 1
ATOM 2692 O O . GLU B 1 161 ? 9.984 13.508 16.125 1 92.62 161 GLU B O 1
ATOM 2697 N N . ILE B 1 162 ? 12.047 13.953 16.891 1 89.62 162 ILE B N 1
ATOM 2698 C CA . ILE B 1 162 ? 12.016 12.789 17.766 1 89.62 162 ILE B CA 1
ATOM 2699 C C . ILE B 1 162 ? 12.312 13.219 19.203 1 89.62 162 ILE B C 1
ATOM 2701 O O . ILE B 1 162 ? 13.023 14.203 19.438 1 89.62 162 ILE B O 1
ATOM 2705 N N . ASP B 1 163 ? 11.672 12.602 20.203 1 92.12 163 ASP B N 1
ATOM 2706 C CA . ASP B 1 163 ? 11.914 12.727 21.641 1 92.12 163 ASP B CA 1
ATOM 2707 C C . ASP B 1 163 ? 12.117 11.359 22.281 1 92.12 163 ASP B C 1
ATOM 2709 O O . ASP B 1 163 ? 11.227 10.508 22.234 1 92.12 163 ASP B O 1
ATOM 2713 N N . PHE B 1 164 ? 13.375 11.188 22.75 1 89.44 164 PHE B N 1
ATOM 2714 C CA . PHE B 1 164 ? 13.617 9.93 23.453 1 89.44 164 PHE B CA 1
ATOM 2715 C C . PHE B 1 164 ? 12.766 9.836 24.703 1 89.44 164 PHE B C 1
ATOM 2717 O O . PHE B 1 164 ? 12.633 10.812 25.453 1 89.44 164 PHE B O 1
ATOM 2724 N N . THR B 1 165 ? 12.148 8.688 24.906 1 90.19 165 THR B N 1
ATOM 2725 C CA . THR B 1 165 ? 11.148 8.594 25.969 1 90.19 165 THR B CA 1
ATOM 2726 C C . THR B 1 165 ? 11.734 7.914 27.203 1 90.19 165 THR B C 1
ATOM 2728 O O . THR B 1 165 ? 11.031 7.719 28.203 1 90.19 165 THR B O 1
ATOM 2731 N N . ASP B 1 166 ? 13.008 7.523 27.125 1 89.5 166 ASP B N 1
ATOM 2732 C CA . ASP B 1 166 ? 13.641 6.848 28.25 1 89.5 166 ASP B CA 1
ATOM 2733 C C . ASP B 1 166 ? 14.344 7.852 29.156 1 89.5 166 ASP B C 1
ATOM 2735 O O . ASP B 1 166 ? 15.078 7.465 30.062 1 89.5 166 ASP B O 1
ATOM 2739 N N . ASP B 1 167 ? 14.219 9.133 28.828 1 82.38 167 ASP B N 1
ATOM 2740 C CA . ASP B 1 167 ? 14.742 10.156 29.734 1 82.38 167 ASP B CA 1
ATOM 2741 C C . ASP B 1 167 ? 13.664 11.18 30.078 1 82.38 167 ASP B C 1
ATOM 2743 O O . ASP B 1 167 ? 12.562 11.148 29.516 1 82.38 167 ASP B O 1
ATOM 2747 N N . ALA B 1 168 ? 13.867 11.945 31.156 1 81.19 168 ALA B N 1
ATOM 2748 C CA . ALA B 1 168 ? 12.836 12.844 31.688 1 81.19 168 ALA B CA 1
ATOM 2749 C C . ALA B 1 168 ? 12.797 14.156 30.922 1 81.19 168 ALA B C 1
ATOM 2751 O O . ALA B 1 168 ? 11.875 14.961 31.094 1 81.19 168 ALA B O 1
ATOM 2752 N N . THR B 1 169 ? 13.711 14.359 30.078 1 78.81 169 THR B N 1
ATOM 2753 C CA . THR B 1 169 ? 13.766 15.633 29.359 1 78.81 169 THR B CA 1
ATOM 2754 C C . THR B 1 169 ? 12.961 15.562 28.062 1 78.81 169 THR B C 1
ATOM 2756 O O . THR B 1 169 ? 13.062 14.586 27.312 1 78.81 169 THR B O 1
ATOM 2759 N N . GLU B 1 170 ? 11.953 16.406 28.016 1 76.06 170 GLU B N 1
ATOM 2760 C CA . GLU B 1 170 ? 11.328 16.578 26.703 1 76.06 170 GLU B CA 1
ATOM 2761 C C . GLU B 1 170 ? 12.188 17.438 25.797 1 76.06 170 GLU B C 1
ATOM 2763 O O . GLU B 1 170 ? 12.219 18.656 25.922 1 76.06 170 GLU B O 1
ATOM 2768 N N . ASN B 1 171 ? 13.031 16.812 25.062 1 81.56 171 ASN B N 1
ATOM 2769 C CA . ASN B 1 171 ? 13.883 17.438 24.062 1 81.56 171 ASN B CA 1
ATOM 2770 C C . ASN B 1 171 ? 13.648 16.875 22.672 1 81.56 171 ASN B C 1
ATOM 2772 O O . ASN B 1 171 ? 14.07 15.758 22.375 1 81.56 171 ASN B O 1
ATOM 2776 N N . ARG B 1 172 ? 12.875 17.734 21.891 1 83.94 172 ARG B N 1
ATOM 2777 C CA . ARG B 1 172 ? 12.641 17.266 20.531 1 83.94 172 ARG B CA 1
ATOM 2778 C C . ARG B 1 172 ? 13.797 17.656 19.609 1 83.94 172 ARG B C 1
ATOM 2780 O O . ARG B 1 172 ? 14.148 18.828 19.516 1 83.94 172 ARG B O 1
ATOM 2787 N N . ILE B 1 173 ? 14.359 16.641 19.031 1 83.69 173 ILE B N 1
ATOM 2788 C CA . ILE B 1 173 ? 15.445 16.812 18.094 1 83.69 173 ILE B CA 1
ATOM 2789 C C . ILE B 1 173 ? 14.906 16.734 16.656 1 83.69 173 ILE B C 1
ATOM 2791 O O . ILE B 1 173 ? 14.195 15.805 16.297 1 83.69 173 ILE B O 1
ATOM 2795 N N . THR B 1 174 ? 15.203 17.844 15.914 1 84.25 174 THR B N 1
ATOM 2796 C CA . THR B 1 174 ? 14.805 17.844 14.516 1 84.25 174 THR B CA 1
ATOM 2797 C C . THR B 1 174 ? 15.672 16.875 13.703 1 84.25 174 THR B C 1
ATOM 2799 O O . THR B 1 174 ? 16.906 16.922 13.789 1 84.25 174 THR B O 1
ATOM 2802 N N . ARG B 1 175 ? 15.047 16.078 12.883 1 79.38 175 ARG B N 1
ATOM 2803 C CA . ARG B 1 175 ? 15.797 15.062 12.141 1 79.38 175 ARG B CA 1
ATOM 2804 C C . ARG B 1 175 ? 15.719 15.312 10.641 1 79.38 175 ARG B C 1
ATOM 2806 O O . ARG B 1 175 ? 16.734 15.25 9.938 1 79.38 175 ARG B O 1
ATOM 2813 N N . ASN B 1 176 ? 14.531 15.438 10.078 1 86.62 176 ASN B N 1
ATOM 2814 C CA . ASN B 1 176 ? 14.336 15.578 8.641 1 86.62 176 ASN B CA 1
ATOM 2815 C C . ASN B 1 176 ? 13.242 16.594 8.32 1 86.62 176 ASN B C 1
ATOM 2817 O O . ASN B 1 176 ? 12.375 16.859 9.156 1 86.62 176 ASN B O 1
ATOM 2821 N N . ARG B 1 177 ? 13.453 17.203 7.16 1 91.25 177 ARG B N 1
ATOM 2822 C CA . ARG B 1 177 ? 12.406 18.094 6.668 1 91.25 177 ARG B CA 1
ATOM 2823 C C . ARG B 1 177 ? 12.258 17.984 5.156 1 91.25 177 ARG B C 1
ATOM 2825 O O . ARG B 1 177 ? 13.148 17.469 4.477 1 91.25 177 ARG B O 1
ATOM 2832 N N . SER B 1 178 ? 11.148 18.297 4.699 1 94.5 178 SER B N 1
ATOM 2833 C CA . SER B 1 178 ? 10.922 18.406 3.264 1 94.5 178 SER B CA 1
ATOM 2834 C C . SER B 1 178 ? 10.18 19.703 2.926 1 94.5 178 SER B C 1
ATOM 2836 O O . SER B 1 178 ? 9.461 20.25 3.766 1 94.5 178 SER B O 1
ATOM 2838 N N . HIS B 1 179 ? 10.43 20.25 1.8 1 95.69 179 HIS B N 1
ATOM 2839 C CA . HIS B 1 179 ? 9.719 21.359 1.182 1 95.69 179 HIS B CA 1
ATOM 2840 C C . HIS B 1 179 ? 9.211 20.984 -0.207 1 95.69 179 HIS B C 1
ATOM 2842 O O . HIS B 1 179 ? 10 20.609 -1.08 1 95.69 179 HIS B O 1
ATOM 2848 N N . MET B 1 180 ? 7.949 21.094 -0.345 1 97.69 180 MET B N 1
ATOM 2849 C CA . MET B 1 180 ? 7.336 20.672 -1.602 1 97.69 180 MET B CA 1
ATOM 2850 C C . MET B 1 180 ? 6.469 21.781 -2.18 1 97.69 180 MET B C 1
ATOM 2852 O O . MET B 1 180 ? 5.766 22.484 -1.442 1 97.69 180 MET B O 1
ATOM 2856 N N . LYS B 1 181 ? 6.531 21.953 -3.477 1 97.56 181 LYS B N 1
ATOM 2857 C CA . LYS B 1 181 ? 5.695 22.891 -4.207 1 97.56 181 LYS B CA 1
ATOM 2858 C C . LYS B 1 181 ? 4.902 22.188 -5.305 1 97.56 181 LYS B C 1
ATOM 2860 O O . LYS B 1 181 ? 5.457 21.391 -6.059 1 97.56 181 LYS B O 1
ATOM 2865 N N . ARG B 1 182 ? 3.691 22.531 -5.344 1 96.25 182 ARG B N 1
ATOM 2866 C CA . ARG B 1 182 ? 2.838 21.953 -6.371 1 96.25 182 ARG B CA 1
ATOM 2867 C C . ARG B 1 182 ? 3.189 22.5 -7.75 1 96.25 182 ARG B C 1
ATOM 2869 O O . ARG B 1 182 ? 3.367 23.703 -7.914 1 96.25 182 ARG B O 1
ATOM 2876 N N . PHE B 1 183 ? 3.291 21.672 -8.758 1 91.38 183 PHE B N 1
ATOM 2877 C CA . PHE B 1 183 ? 3.549 22.219 -10.078 1 91.38 183 PHE B CA 1
ATOM 2878 C C . PHE B 1 183 ? 2.484 21.766 -11.078 1 91.38 183 PHE B C 1
ATOM 2880 O O . PHE B 1 183 ? 2.396 22.312 -12.18 1 91.38 183 PHE B O 1
ATOM 2887 N N . LYS B 1 184 ? 1.645 20.75 -10.711 1 85.5 184 LYS B N 1
ATOM 2888 C CA . LYS B 1 184 ? 0.452 20.359 -11.461 1 85.5 184 LYS B CA 1
ATOM 2889 C C . LYS B 1 184 ? -0.647 19.875 -10.523 1 85.5 184 LYS B C 1
ATOM 2891 O O . LYS B 1 184 ? -0.384 19.094 -9.602 1 85.5 184 LYS B O 1
ATOM 2896 N N . PRO B 1 185 ? -1.886 20.453 -10.82 1 74.06 185 PRO B N 1
ATOM 2897 C CA . PRO B 1 185 ? -2.957 19.938 -9.969 1 74.06 185 PRO B CA 1
ATOM 2898 C C . PRO B 1 185 ? -3.279 18.469 -10.234 1 74.06 185 PRO B C 1
ATOM 2900 O O . PRO B 1 185 ? -3.059 17.984 -11.344 1 74.06 185 PRO B O 1
#

Radius of gyration: 29.54 Å; Cα contacts (8 Å, |Δi|>4): 821; chains: 2; bounding box: 115×100×92 Å